Protein AF-0000000078800425 (afdb_homodimer)

InterPro domains:
  IPR008201 Ribonuclease HepT-like [PF01934] (14-118)
  IPR037038 tRNA nuclease HepT-like superfamily [G3DSA:1.20.120.580] (75-128)

Sequence (260 aa):
MYDTLIAFHILELIQESLEKIRIRFSGILCPDDFLLSESGMMKMDSICMKLTAIGESIKNLDKQTNKELLVQYPEIPWKHVMGIRDIIVHHYFDVDADEIYRICQEDLTQLLQVIKQMLDDLKRRKTNHTMYDTLIAFHILELIQESLEKIRIRFSGILCPDDFLLSESGMMKMDSICMKLTAIGESIKNLDKQTNKELLVQYPEIPWKHVMGIRDIIVHHYFDVDADEIYRICQEDLTQLLQVIKQMLDDLKRRKTNHT

Foldseek 3Di:
DFDLVVLLVLLVLLLVLLVVLLVLCPPVPALCQLVVDPSSVVSLVSNLVSLLSNLVSLVVSCVRVVNPQVVVPVVAPNVVSNCSNVCCVVPVVVDGSRVSNCCNVPVSVVVSVVSVVSNVVSVVVVVVVD/DFDLVVLLVLLVLLLVLLVVLLVLCPPVPALCQLVVDPSSVVSLVSNLVSLLSNLVSLVVSCVRVVNPQVVVPVVAPNVVSNCSNVCCVVPVVVDGSRVSNCCNVPVSVVVSVVSVVSNVVSVVVVVVVD

Nearest PDB structures (foldseek):
  6s18-assembly1_B  TM=4.757E-01  e=1.836E+00  Pseudomonas putida KT2440
  6jx6-assembly1_C  TM=4.099E-01  e=2.370E+00  Homo sapiens
  6s18-assembly1_B  TM=4.756E-01  e=1.836E+00  Pseudomonas putida KT2440
  6jx6-assembly1_C  TM=4.099E-01  e=2.370E+00  Homo sapiens

Solvent-accessible surface area (backbone atoms only — not comparable to full-atom values): 13942 Å² total; per-residue (Å²): 140,50,62,62,66,58,51,49,53,53,49,49,53,40,48,52,43,50,51,50,41,52,58,63,46,56,87,59,85,51,44,62,50,33,69,74,38,69,67,24,40,39,43,47,33,20,41,52,35,43,48,30,42,38,13,47,47,49,51,49,44,34,60,61,34,73,60,60,58,61,72,75,50,70,89,51,65,59,69,58,50,40,43,48,22,56,48,48,58,75,35,47,93,70,59,48,51,60,56,53,43,46,41,61,70,58,49,44,58,57,51,48,53,51,50,52,48,52,50,52,52,52,53,53,52,53,56,68,73,98,140,50,61,61,67,58,50,49,51,52,49,49,54,42,48,53,43,50,51,51,39,53,59,62,47,56,86,57,83,51,44,63,50,32,71,74,37,68,67,24,41,38,43,47,34,21,40,50,33,44,49,31,40,40,13,47,48,50,50,48,45,36,60,60,33,72,60,59,58,62,72,76,50,69,89,52,66,59,71,58,50,40,44,47,23,56,48,48,60,76,35,46,92,68,58,49,51,60,56,55,43,47,41,62,69,57,50,44,57,56,51,49,52,50,50,52,50,51,51,52,52,53,53,51,52,52,57,68,74,96

Secondary structure (DSSP, 8-state):
---HHHHHHHHHHHHHHHHHHHHHHTT--STHHHHSSHHHHHHHHHHHHHHHHHHHHHHHHHHHTTT-SGGG-TTS-HHHHHHHHHHHHHTGGG--HHHHHHIIIIIHHHHHHHHHHHHHHHHHHHHH--/---HHHHHHHHHHHHHHHHHHHHHHTT--STHHHHSSHHHHHHHHHHHHHHHHHHHHHHHHHHHTTT-SGGG-TTS-HHHHHHHHHHHHHTGGG--HHHHHHIIIIIHHHHHHHHHHHHHHHHHHHHH--

Organism: NCBI:txid997891

Radius of gyration: 20.24 Å; Cα contacts (8 Å, |Δi|>4): 257; chains: 2; bounding box: 38×77×42 Å

Structure (mmCIF, N/CA/C/O backbone):
data_AF-0000000078800425-model_v1
#
loop_
_entity.id
_entity.type
_entity.pdbx_description
1 polymer 'DUF86 domain-containing protein'
#
loop_
_atom_site.group_PDB
_atom_site.id
_atom_site.type_symbol
_atom_site.label_atom_id
_atom_site.label_alt_id
_atom_site.label_comp_id
_atom_site.label_asym_id
_atom_site.label_entity_id
_atom_site.label_seq_id
_atom_site.pdbx_PDB_ins_code
_atom_site.Cartn_x
_atom_site.Cartn_y
_atom_site.Cartn_z
_atom_site.occupancy
_atom_site.B_iso_or_equiv
_atom_site.auth_seq_id
_atom_site.auth_comp_id
_atom_site.auth_asym_id
_atom_site.auth_atom_id
_atom_site.pdbx_PDB_model_num
ATOM 1 N N . MET A 1 1 ? 19.938 -23.844 -10.625 1 77.25 1 MET A N 1
ATOM 2 C CA . MET A 1 1 ? 18.844 -24.531 -9.953 1 77.25 1 MET A CA 1
ATOM 3 C C . MET A 1 1 ? 18.328 -23.719 -8.766 1 77.25 1 MET A C 1
ATOM 5 O O . MET A 1 1 ? 19.125 -23.172 -8.008 1 77.25 1 MET A O 1
ATOM 9 N N . TYR A 1 2 ? 17.078 -23.297 -8.727 1 86.5 2 TYR A N 1
ATOM 10 C CA . TYR A 1 2 ? 16.562 -22.531 -7.602 1 86.5 2 TYR A CA 1
ATOM 11 C C . TYR A 1 2 ? 15.617 -23.359 -6.746 1 86.5 2 TYR A C 1
ATOM 13 O O . TYR A 1 2 ? 15.219 -24.453 -7.145 1 86.5 2 TYR A O 1
ATOM 21 N N . ASP A 1 3 ? 15.516 -22.969 -5.539 1 90.5 3 ASP A N 1
ATOM 22 C CA . ASP A 1 3 ? 14.648 -23.656 -4.594 1 90.5 3 ASP A CA 1
ATOM 23 C C . ASP A 1 3 ? 13.188 -23.578 -5.035 1 90.5 3 ASP A C 1
ATOM 25 O O . ASP A 1 3 ? 12.539 -22.531 -4.898 1 90.5 3 ASP A O 1
ATOM 29 N N . THR A 1 4 ? 12.68 -24.688 -5.531 1 91.94 4 THR A N 1
ATOM 30 C CA . THR A 1 4 ? 11.344 -24.75 -6.105 1 91.94 4 THR A CA 1
ATOM 31 C C . THR A 1 4 ? 10.281 -24.516 -5.031 1 91.94 4 THR A C 1
ATOM 33 O O . THR A 1 4 ? 9.219 -23.953 -5.312 1 91.94 4 THR A O 1
ATOM 36 N N . LEU A 1 5 ? 10.594 -24.906 -3.871 1 93.19 5 LEU A N 1
ATOM 37 C CA . LEU A 1 5 ? 9.641 -24.719 -2.781 1 93.19 5 LEU A CA 1
ATOM 38 C C . LEU A 1 5 ? 9.445 -23.25 -2.471 1 93.19 5 LEU A C 1
ATOM 40 O O . LEU A 1 5 ? 8.32 -22.797 -2.215 1 93.19 5 LEU A O 1
ATOM 44 N N . ILE A 1 6 ? 10.492 -22.547 -2.508 1 94.56 6 ILE A N 1
ATOM 45 C CA . ILE A 1 6 ? 10.43 -21.109 -2.248 1 94.56 6 ILE A CA 1
ATOM 46 C C . ILE A 1 6 ? 9.664 -20.406 -3.373 1 94.56 6 ILE A C 1
ATOM 48 O O . ILE A 1 6 ? 8.781 -19.594 -3.115 1 94.56 6 ILE A O 1
ATOM 52 N N . ALA A 1 7 ? 10.023 -20.766 -4.566 1 96.56 7 ALA A N 1
ATOM 53 C CA . ALA A 1 7 ? 9.32 -20.203 -5.719 1 96.56 7 ALA A CA 1
ATOM 54 C C . ALA A 1 7 ? 7.824 -20.516 -5.648 1 96.56 7 ALA A C 1
ATOM 56 O O . ALA A 1 7 ? 6.996 -19.641 -5.91 1 96.56 7 ALA A O 1
ATOM 57 N N . PHE A 1 8 ? 7.547 -21.688 -5.273 1 96.81 8 PHE A N 1
ATOM 58 C CA . PHE A 1 8 ? 6.156 -22.125 -5.164 1 96.81 8 PHE A CA 1
ATOM 59 C C . PHE A 1 8 ? 5.418 -21.281 -4.125 1 96.81 8 PHE A C 1
ATOM 61 O O . PHE A 1 8 ? 4.305 -20.812 -4.379 1 96.81 8 PHE A O 1
ATOM 68 N N . HIS A 1 9 ? 6.027 -21.047 -3.02 1 96.25 9 HIS A N 1
ATOM 69 C CA . HIS A 1 9 ? 5.414 -20.266 -1.947 1 96.25 9 HIS A CA 1
ATOM 70 C C . HIS A 1 9 ? 5.164 -18.828 -2.385 1 96.25 9 HIS A C 1
ATOM 72 O O . HIS A 1 9 ? 4.082 -18.281 -2.148 1 96.25 9 HIS A O 1
ATOM 78 N N . ILE A 1 10 ? 6.117 -18.25 -3.049 1 97.12 10 ILE A N 1
ATOM 79 C CA . ILE A 1 10 ? 5.977 -16.875 -3.518 1 97.12 10 ILE A CA 1
ATOM 80 C C . ILE A 1 10 ? 4.824 -16.781 -4.52 1 97.12 10 ILE A C 1
ATOM 82 O O . ILE A 1 10 ? 4.004 -15.867 -4.449 1 97.12 10 ILE A O 1
ATOM 86 N N . LEU A 1 11 ? 4.766 -17.734 -5.367 1 98.12 11 LEU A N 1
ATOM 87 C CA . LEU A 1 11 ? 3.717 -17.75 -6.379 1 98.12 11 LEU A CA 1
ATOM 88 C C . LEU A 1 11 ? 2.342 -17.906 -5.738 1 98.12 11 LEU A C 1
ATOM 90 O O . LEU A 1 11 ? 1.365 -17.312 -6.203 1 98.12 11 LEU A O 1
ATOM 94 N N . GLU A 1 12 ? 2.275 -18.672 -4.723 1 97.75 12 GLU A N 1
ATOM 95 C CA . GLU A 1 12 ? 1.012 -18.828 -4.008 1 97.75 12 GLU A CA 1
ATOM 96 C C . GLU A 1 12 ? 0.548 -17.516 -3.395 1 97.75 12 GLU A C 1
ATOM 98 O O . GLU A 1 12 ? -0.64 -17.188 -3.434 1 97.75 12 GLU A O 1
ATOM 103 N N . LEU A 1 13 ? 1.485 -16.828 -2.848 1 96.75 13 LEU A N 1
ATOM 104 C CA . LEU A 1 13 ? 1.165 -15.523 -2.273 1 96.75 13 LEU A CA 1
ATOM 105 C C . LEU A 1 13 ? 0.649 -14.57 -3.344 1 96.75 13 LEU A C 1
ATOM 107 O O . LEU A 1 13 ? -0.322 -13.844 -3.119 1 96.75 13 LEU A O 1
ATOM 111 N N . ILE A 1 14 ? 1.302 -14.602 -4.473 1 97.81 14 ILE A N 1
ATOM 112 C CA . ILE A 1 14 ? 0.905 -13.742 -5.59 1 97.81 14 ILE A CA 1
ATOM 113 C C . ILE A 1 14 ? -0.495 -14.133 -6.059 1 97.81 14 ILE A C 1
ATOM 115 O O . ILE A 1 14 ? -1.35 -13.266 -6.258 1 97.81 14 ILE A O 1
ATOM 119 N N . GLN A 1 15 ? -0.731 -15.422 -6.199 1 98.12 15 GLN A N 1
ATOM 120 C CA . GLN A 1 15 ? -2.039 -15.898 -6.648 1 98.12 15 GLN A CA 1
ATOM 121 C C . GLN A 1 15 ? -3.139 -15.461 -5.684 1 98.12 15 GLN A C 1
ATOM 123 O O . GLN A 1 15 ? -4.18 -14.961 -6.113 1 98.12 15 GLN A O 1
ATOM 128 N N . GLU A 1 16 ? -2.885 -15.688 -4.457 1 97.06 16 GLU A N 1
ATOM 129 C CA . GLU A 1 16 ? -3.865 -15.305 -3.443 1 97.06 16 GLU A CA 1
ATOM 130 C C . GLU A 1 16 ? -4.16 -13.812 -3.498 1 97.06 16 GLU A C 1
ATOM 132 O O . GLU A 1 16 ? -5.312 -13.398 -3.375 1 97.06 16 GLU A O 1
ATOM 137 N N . SER A 1 17 ? -3.137 -13.047 -3.646 1 97.31 17 SER A N 1
ATOM 138 C CA . SER A 1 17 ? -3.303 -11.602 -3.73 1 97.31 17 SER A CA 1
ATOM 139 C C . SER A 1 17 ? -4.117 -11.211 -4.961 1 97.31 17 SER A C 1
ATOM 141 O O . SER A 1 17 ? -4.988 -10.344 -4.883 1 97.31 17 SER A O 1
ATOM 143 N N . LEU A 1 18 ? -3.832 -11.828 -6.047 1 97.81 18 LEU A N 1
ATOM 144 C CA . LEU A 1 18 ? -4.574 -11.555 -7.27 1 97.81 18 LEU A CA 1
ATOM 145 C C . LEU A 1 18 ? -6.051 -11.906 -7.102 1 97.81 18 LEU A C 1
ATOM 147 O O . LEU A 1 18 ? -6.926 -11.172 -7.562 1 97.81 18 LEU A O 1
ATOM 151 N N . GLU A 1 19 ? -6.316 -12.969 -6.473 1 97 19 GLU A N 1
ATOM 152 C CA . GLU A 1 19 ? -7.695 -13.383 -6.242 1 97 19 GLU A CA 1
ATOM 153 C C . GLU A 1 19 ? -8.43 -12.391 -5.344 1 97 19 GLU A C 1
ATOM 155 O O . GLU A 1 19 ? -9.602 -12.086 -5.578 1 97 19 GLU A O 1
ATOM 160 N N . LYS A 1 20 ? -7.758 -11.945 -4.371 1 96.88 20 LYS A N 1
ATOM 161 C CA . LYS A 1 20 ? -8.352 -10.938 -3.494 1 96.88 20 LYS A CA 1
ATOM 162 C C . LYS A 1 20 ? -8.672 -9.656 -4.266 1 96.88 20 LYS A C 1
ATOM 164 O O . LYS A 1 20 ? -9.727 -9.055 -4.059 1 96.88 20 LYS A O 1
ATOM 169 N N . ILE A 1 21 ? -7.77 -9.25 -5.141 1 97.81 21 ILE A N 1
ATOM 170 C CA . ILE A 1 21 ? -8.016 -8.062 -5.953 1 97.81 21 ILE A CA 1
ATOM 171 C C . ILE A 1 21 ? -9.266 -8.273 -6.809 1 97.81 21 ILE A C 1
ATOM 173 O O . ILE A 1 21 ? -10.094 -7.375 -6.938 1 97.81 21 ILE A O 1
ATOM 177 N N . ARG A 1 22 ? -9.344 -9.438 -7.371 1 96.12 22 ARG A N 1
ATOM 178 C CA . ARG A 1 22 ? -10.508 -9.75 -8.195 1 96.12 22 ARG A CA 1
ATOM 179 C C . ARG A 1 22 ? -11.797 -9.602 -7.406 1 96.12 22 ARG A C 1
ATOM 181 O O . ARG A 1 22 ? -12.773 -9.023 -7.895 1 96.12 22 ARG A O 1
ATOM 188 N N . ILE A 1 23 ? -11.828 -10.07 -6.238 1 95.38 23 ILE A N 1
ATOM 189 C CA . ILE A 1 23 ? -13 -10.008 -5.375 1 95.38 23 ILE A CA 1
ATOM 190 C C . ILE A 1 23 ? -13.32 -8.547 -5.051 1 95.38 23 ILE A C 1
ATOM 192 O O . ILE A 1 23 ? -14.469 -8.117 -5.156 1 95.38 23 ILE A O 1
ATOM 196 N N . ARG A 1 24 ? -12.32 -7.82 -4.723 1 96.56 24 ARG A N 1
ATOM 197 C CA . ARG A 1 24 ? -12.508 -6.426 -4.324 1 96.56 24 ARG A CA 1
ATOM 198 C C . ARG A 1 24 ? -12.938 -5.57 -5.512 1 96.56 24 ARG A C 1
ATOM 200 O O . ARG A 1 24 ? -13.672 -4.594 -5.344 1 96.56 24 ARG A O 1
ATOM 207 N N . PHE A 1 25 ? -12.461 -5.988 -6.625 1 96.94 25 PHE A N 1
ATOM 208 C CA . PHE A 1 25 ? -12.781 -5.242 -7.836 1 96.94 25 PHE A CA 1
ATOM 209 C C . PHE A 1 25 ? -14.18 -5.594 -8.328 1 96.94 25 PHE A C 1
ATOM 211 O O . PHE A 1 25 ? -14.758 -4.875 -9.156 1 96.94 25 PHE A O 1
ATOM 218 N N . SER A 1 26 ? -14.641 -6.66 -7.691 1 93.31 26 SER A N 1
ATOM 219 C CA . SER A 1 26 ? -15.984 -7.07 -8.094 1 93.31 26 SER A CA 1
ATOM 220 C C . SER A 1 26 ? -17.016 -5.98 -7.793 1 93.31 26 SER A C 1
ATOM 222 O O . SER A 1 26 ? -17.016 -5.414 -6.699 1 93.31 26 SER A O 1
ATOM 224 N N . GLY A 1 27 ? -17.719 -5.438 -8.68 1 92 27 GLY A N 1
ATOM 225 C CA . GLY A 1 27 ? -18.75 -4.422 -8.516 1 92 27 GLY A CA 1
ATOM 226 C C . GLY A 1 27 ? -18.297 -3.045 -8.969 1 92 27 GLY A C 1
ATOM 227 O O . GLY A 1 27 ? -19.094 -2.096 -8.961 1 92 27 GLY A O 1
ATOM 228 N N . ILE A 1 28 ? -17.031 -2.988 -9.148 1 96.44 28 ILE A N 1
ATOM 229 C CA . ILE A 1 28 ? -16.531 -1.748 -9.734 1 96.44 28 ILE A CA 1
ATOM 230 C C . ILE A 1 28 ? -16.797 -1.756 -11.242 1 96.44 28 ILE A C 1
ATOM 232 O O . ILE A 1 28 ? -16.234 -2.566 -11.977 1 96.44 28 ILE A O 1
ATOM 236 N N . LEU A 1 29 ? -17.578 -0.888 -11.68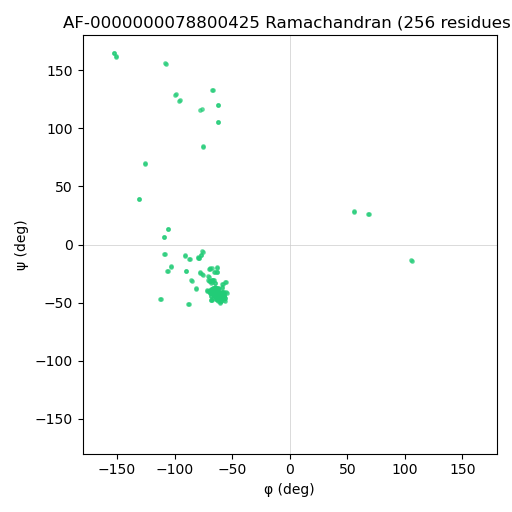8 1 95.81 29 LEU A N 1
ATOM 237 C CA . LEU A 1 29 ? -18.016 -0.92 -13.078 1 95.81 29 LEU A CA 1
ATOM 238 C C . LEU A 1 29 ? -17.312 0.172 -13.891 1 95.81 29 LEU A C 1
ATOM 240 O O . LEU A 1 29 ? -17.266 0.102 -15.117 1 95.81 29 LEU A O 1
ATOM 244 N N . CYS A 1 30 ? -16.859 1.167 -13.211 1 96.31 30 CYS A N 1
ATOM 245 C CA . CYS A 1 30 ? -16.109 2.26 -13.82 1 96.31 30 CYS A CA 1
ATOM 246 C C . CYS A 1 30 ? -15.164 2.904 -12.82 1 96.31 30 CYS A C 1
ATOM 248 O O . CYS A 1 30 ? -15.281 2.68 -11.609 1 96.31 30 CYS A O 1
ATOM 250 N N . PRO A 1 31 ? -14.195 3.697 -13.273 1 95.94 31 PRO A N 1
ATOM 251 C CA . PRO A 1 31 ? -13.195 4.305 -12.391 1 95.94 31 PRO A CA 1
ATOM 252 C C . PRO A 1 31 ? -13.828 5.172 -11.305 1 95.94 31 PRO A C 1
ATOM 254 O O . PRO A 1 31 ? -13.344 5.199 -10.172 1 95.94 31 PRO A O 1
ATOM 257 N N . ASP A 1 32 ? -14.883 5.805 -11.57 1 96.12 32 ASP A N 1
ATOM 258 C CA . ASP A 1 32 ? -15.516 6.727 -10.625 1 96.12 32 ASP A CA 1
ATOM 259 C C . ASP A 1 32 ? -16.031 5.98 -9.398 1 96.12 32 ASP A C 1
ATOM 261 O O . ASP A 1 32 ? -16.203 6.574 -8.328 1 96.12 32 ASP A O 1
ATOM 265 N N . ASP A 1 33 ? -16.281 4.711 -9.547 1 96.31 33 ASP A N 1
ATOM 266 C CA . ASP A 1 33 ? -16.781 3.912 -8.438 1 96.31 33 ASP A CA 1
ATOM 267 C C . ASP A 1 33 ? -15.773 3.85 -7.301 1 96.31 33 ASP A C 1
ATOM 269 O O . ASP A 1 33 ? -16.141 3.662 -6.141 1 96.31 33 ASP A O 1
ATOM 273 N N . PHE A 1 34 ? -14.508 4.059 -7.641 1 96.19 34 PHE A N 1
ATOM 274 C CA . PHE A 1 34 ? -13.469 4.082 -6.621 1 96.19 34 PHE A CA 1
ATOM 275 C C . PHE A 1 34 ? -13.578 5.34 -5.766 1 96.19 34 PHE A C 1
ATOM 277 O O . PHE A 1 34 ? -13.219 5.324 -4.586 1 96.19 34 PHE A O 1
ATOM 284 N N . LEU A 1 35 ? -14.109 6.336 -6.367 1 94.25 35 LEU A N 1
ATOM 285 C CA . LEU A 1 35 ? -13.922 7.656 -5.777 1 94.25 35 LEU A CA 1
ATOM 286 C C . LEU A 1 35 ? -15.219 8.172 -5.168 1 94.25 35 LEU A C 1
ATOM 288 O O . LEU A 1 35 ? -15.211 9.141 -4.402 1 94.25 35 LEU A O 1
ATOM 292 N N . LEU A 1 36 ? -16.25 7.508 -5.379 1 93.62 36 LEU A N 1
ATOM 293 C CA . LEU A 1 36 ? -17.562 8.047 -5.066 1 93.62 36 LEU A CA 1
ATOM 294 C C . LEU A 1 36 ? -17.953 7.758 -3.619 1 93.62 36 LEU A C 1
ATOM 296 O O . LEU A 1 36 ? -18.922 8.305 -3.107 1 93.62 36 LEU A O 1
ATOM 300 N N . SER A 1 37 ? -17.234 6.906 -2.961 1 93.88 37 SER A N 1
ATOM 301 C CA . SER A 1 37 ? -17.547 6.539 -1.585 1 93.88 37 SER A CA 1
ATOM 302 C C . SER A 1 37 ? -16.281 6.148 -0.816 1 93.88 37 SER A C 1
ATOM 304 O O . SER A 1 37 ? -15.258 5.84 -1.418 1 93.88 37 SER A O 1
ATOM 306 N N . GLU A 1 38 ? -16.438 6.18 0.409 1 93.75 38 GLU A N 1
ATOM 307 C CA . GLU A 1 38 ? -15.328 5.734 1.249 1 93.75 38 GLU A CA 1
ATOM 308 C C . GLU A 1 38 ? -15 4.262 1.002 1 93.75 38 GLU A C 1
ATOM 310 O O . GLU A 1 38 ? -13.836 3.873 0.99 1 93.75 38 GLU A O 1
ATOM 315 N N . SER A 1 39 ? -16.047 3.561 0.81 1 93.94 39 SER A N 1
ATOM 316 C CA . SER A 1 39 ? -15.844 2.146 0.508 1 93.94 39 SER A CA 1
ATOM 317 C C . SER A 1 39 ? -15.07 1.965 -0.794 1 93.94 39 SER A C 1
ATOM 319 O O . SER A 1 39 ? -14.188 1.109 -0.884 1 93.94 39 SER A O 1
ATOM 321 N N . GLY A 1 40 ? -15.438 2.773 -1.773 1 95.31 40 GLY A N 1
ATOM 322 C CA . GLY A 1 40 ? -14.711 2.725 -3.033 1 95.31 40 GLY A CA 1
ATOM 323 C C . GLY A 1 40 ? -13.258 3.123 -2.9 1 95.31 40 GLY A C 1
ATOM 324 O O . GLY A 1 40 ? -12.375 2.455 -3.438 1 95.31 40 GLY A O 1
ATOM 325 N N . MET A 1 41 ? -13.039 4.105 -2.121 1 95.31 41 MET A N 1
ATOM 326 C CA . MET A 1 41 ? -11.672 4.57 -1.898 1 95.31 41 MET A CA 1
ATOM 327 C C . MET A 1 41 ? -10.867 3.527 -1.133 1 95.31 41 MET A C 1
ATOM 329 O O . MET A 1 41 ? -9.688 3.305 -1.431 1 95.31 41 MET A O 1
ATOM 333 N N . MET A 1 42 ? -11.508 2.938 -0.244 1 96.25 42 MET A N 1
ATOM 334 C CA . MET A 1 42 ? -10.859 1.882 0.524 1 96.25 42 MET A CA 1
ATOM 335 C C . MET A 1 42 ? -10.492 0.702 -0.371 1 96.25 42 MET A C 1
ATOM 337 O O . MET A 1 42 ? -9.414 0.125 -0.24 1 96.25 42 MET A O 1
ATOM 341 N N . LYS A 1 43 ? -11.406 0.365 -1.245 1 96.81 43 LYS A N 1
ATOM 342 C CA . LYS A 1 43 ? -11.125 -0.692 -2.211 1 96.81 43 LYS A CA 1
ATOM 343 C C . LYS A 1 43 ? -9.898 -0.354 -3.051 1 96.81 43 LYS A C 1
ATOM 345 O O . LYS A 1 43 ? -9.008 -1.189 -3.225 1 96.81 43 LYS A O 1
ATOM 350 N N . MET A 1 44 ? -9.883 0.823 -3.459 1 97 44 MET A N 1
ATOM 351 C CA . MET A 1 44 ? -8.766 1.238 -4.305 1 97 44 MET A CA 1
ATOM 352 C C . MET A 1 44 ? -7.449 1.175 -3.533 1 97 44 MET A C 1
ATOM 354 O O . MET A 1 44 ? -6.457 0.641 -4.031 1 97 44 MET A O 1
ATOM 358 N N . ASP A 1 45 ? -7.453 1.699 -2.334 1 97.38 45 ASP A N 1
ATOM 359 C CA . ASP A 1 45 ? -6.258 1.653 -1.503 1 97.38 45 ASP A CA 1
ATOM 360 C C . ASP A 1 45 ? -5.793 0.215 -1.283 1 97.38 45 ASP A C 1
ATOM 362 O O . ASP A 1 45 ? -4.602 -0.081 -1.372 1 97.38 45 ASP A O 1
ATOM 366 N N . SER A 1 46 ? -6.707 -0.62 -1.008 1 97.81 46 SER A N 1
ATOM 367 C CA . SER A 1 46 ? -6.387 -2.02 -0.743 1 97.81 46 SER A CA 1
ATOM 368 C C . SER A 1 46 ? -5.82 -2.701 -1.983 1 97.81 46 SER A C 1
ATOM 370 O O . SER A 1 46 ? -4.883 -3.498 -1.887 1 97.81 46 SER A O 1
ATOM 372 N N . ILE A 1 47 ? -6.398 -2.395 -3.086 1 97.56 47 ILE A N 1
ATOM 373 C CA . ILE A 1 47 ? -5.922 -2.945 -4.348 1 97.56 47 ILE A CA 1
ATOM 374 C C . ILE A 1 47 ? -4.508 -2.443 -4.629 1 97.56 47 ILE A C 1
ATOM 376 O O . ILE A 1 47 ? -3.631 -3.221 -5.016 1 97.56 47 ILE A O 1
ATOM 380 N N . CYS A 1 48 ? -4.297 -1.202 -4.422 1 97.19 48 CYS A N 1
ATOM 381 C CA . CYS A 1 48 ? -2.969 -0.631 -4.617 1 97.19 48 CYS A CA 1
ATOM 382 C C . CYS A 1 48 ? -1.941 -1.327 -3.732 1 97.19 48 CYS A C 1
ATOM 384 O O . CYS A 1 48 ? -0.829 -1.618 -4.18 1 97.19 48 CYS A O 1
ATOM 386 N N . MET A 1 49 ? -2.268 -1.618 -2.545 1 96.81 49 MET A N 1
ATOM 387 C CA . MET A 1 49 ? -1.363 -2.311 -1.633 1 96.81 49 MET A CA 1
ATOM 388 C C . MET A 1 49 ? -1.035 -3.709 -2.148 1 96.81 49 MET A C 1
ATOM 390 O O . MET A 1 49 ? 0.128 -4.117 -2.152 1 96.81 49 MET A O 1
ATOM 394 N N . LYS A 1 50 ? -2.066 -4.371 -2.602 1 96.94 50 LYS A N 1
ATOM 395 C CA . LYS A 1 50 ? -1.862 -5.719 -3.125 1 96.94 50 LYS A CA 1
ATOM 396 C C . LYS A 1 50 ? -0.998 -5.695 -4.383 1 96.94 50 LYS A C 1
ATOM 398 O O . LYS A 1 50 ? -0.122 -6.547 -4.559 1 96.94 50 LYS A O 1
ATOM 403 N N . LEU A 1 51 ? -1.262 -4.715 -5.234 1 96.44 51 LEU A N 1
ATOM 404 C CA . LEU A 1 51 ? -0.454 -4.574 -6.441 1 96.44 51 LEU A CA 1
ATOM 405 C C . LEU A 1 51 ? 1.007 -4.312 -6.09 1 96.44 51 LEU A C 1
ATOM 407 O O . LEU A 1 51 ? 1.909 -4.891 -6.703 1 96.44 51 LEU A O 1
ATOM 411 N N . THR A 1 52 ? 1.216 -3.465 -5.15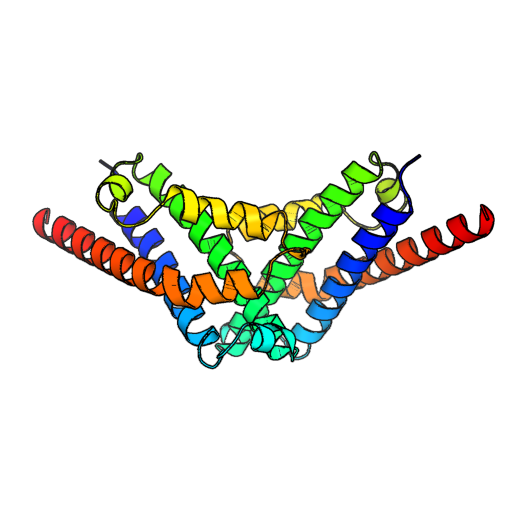2 1 96.12 52 THR A N 1
ATOM 412 C CA . THR A 1 52 ? 2.566 -3.178 -4.68 1 96.12 52 THR A CA 1
ATOM 413 C C . THR A 1 52 ? 3.242 -4.445 -4.168 1 96.12 52 THR A C 1
ATOM 415 O O . THR A 1 52 ? 4.379 -4.746 -4.543 1 96.12 52 THR A O 1
ATOM 418 N N . ALA A 1 53 ? 2.539 -5.203 -3.393 1 95.69 53 ALA A N 1
ATOM 419 C CA . ALA A 1 53 ? 3.074 -6.441 -2.832 1 95.69 53 ALA A CA 1
ATOM 420 C C . ALA A 1 53 ? 3.395 -7.449 -3.932 1 95.69 53 ALA A C 1
ATOM 422 O O . ALA A 1 53 ? 4.414 -8.141 -3.871 1 95.69 53 ALA A O 1
ATOM 423 N N . ILE A 1 54 ? 2.5 -7.527 -4.855 1 96.94 54 ILE A N 1
ATOM 424 C CA . ILE A 1 54 ? 2.691 -8.43 -5.98 1 96.94 54 ILE A CA 1
ATOM 425 C C . ILE A 1 54 ? 3.953 -8.039 -6.75 1 96.94 54 ILE A C 1
ATOM 427 O O . ILE A 1 54 ? 4.793 -8.891 -7.055 1 96.94 54 ILE A O 1
ATOM 431 N N . GLY A 1 55 ? 4.105 -6.766 -7.109 1 96.06 55 GLY A N 1
ATOM 432 C CA . GLY A 1 55 ? 5.305 -6.309 -7.793 1 96.06 55 GLY A CA 1
ATOM 433 C C . GLY A 1 55 ? 6.582 -6.641 -7.047 1 96.06 55 GLY A C 1
ATOM 434 O O . GLY A 1 55 ? 7.555 -7.105 -7.645 1 96.06 55 GLY A O 1
ATOM 435 N N . GLU A 1 56 ? 6.574 -6.48 -5.773 1 95.12 56 GLU A N 1
ATOM 436 C CA . GLU A 1 56 ? 7.727 -6.805 -4.938 1 95.12 56 GLU A CA 1
ATOM 437 C C . GLU A 1 56 ? 7.996 -8.305 -4.926 1 95.12 56 GLU A C 1
ATOM 439 O O . GLU A 1 56 ? 9.148 -8.742 -4.98 1 95.12 56 GLU A O 1
ATOM 444 N N . SER A 1 57 ? 6.965 -9.047 -4.816 1 96.25 57 SER A N 1
ATOM 445 C CA . SER A 1 57 ? 7.094 -10.5 -4.773 1 96.25 57 SER A CA 1
ATOM 446 C C . SER A 1 57 ? 7.66 -11.047 -6.078 1 96.25 57 SER A C 1
ATOM 448 O O . SER A 1 57 ? 8.445 -11.992 -6.074 1 96.25 57 SER A O 1
ATOM 450 N N . ILE A 1 58 ? 7.203 -10.445 -7.133 1 96.88 58 ILE A N 1
ATOM 451 C CA . ILE A 1 58 ? 7.719 -10.867 -8.43 1 96.88 58 ILE A CA 1
ATOM 452 C C . ILE A 1 58 ? 9.211 -10.555 -8.523 1 96.88 58 ILE A C 1
ATOM 454 O O . ILE A 1 58 ? 9.992 -11.367 -9.016 1 96.88 58 ILE A O 1
ATOM 458 N N . LYS A 1 59 ? 9.578 -9.398 -8.086 1 95.75 59 LYS A N 1
ATOM 459 C CA . LYS A 1 59 ? 11 -9.055 -8.039 1 95.75 59 LYS A CA 1
ATOM 460 C C . LYS A 1 59 ? 11.781 -10.062 -7.203 1 95.75 59 LYS A C 1
ATOM 462 O O . LYS A 1 59 ? 12.844 -10.531 -7.625 1 95.75 59 LYS A O 1
ATOM 467 N N . ASN A 1 60 ? 11.297 -10.344 -6.082 1 95.5 60 ASN A N 1
ATOM 468 C CA . ASN A 1 60 ? 11.914 -11.328 -5.203 1 95.5 60 ASN A CA 1
ATOM 469 C C . ASN A 1 60 ? 11.977 -12.703 -5.859 1 95.5 60 ASN A C 1
ATOM 471 O O . ASN A 1 60 ? 12.992 -13.391 -5.762 1 95.5 60 ASN A O 1
ATOM 475 N N . LEU A 1 61 ? 10.898 -13.086 -6.457 1 97.38 61 LEU A N 1
ATOM 476 C CA . LEU A 1 61 ? 10.836 -14.359 -7.168 1 97.38 61 LEU A CA 1
ATOM 477 C C . LEU A 1 61 ? 11.93 -14.445 -8.227 1 97.38 61 LEU A C 1
ATOM 479 O O . LEU A 1 61 ? 12.609 -15.469 -8.336 1 97.38 61 LEU A O 1
ATOM 483 N N . ASP A 1 62 ? 12.062 -13.398 -8.969 1 97.31 62 ASP A N 1
ATOM 484 C CA . ASP A 1 62 ? 13.078 -13.359 -10.016 1 97.31 62 ASP A CA 1
ATOM 485 C C . ASP A 1 62 ? 14.477 -13.562 -9.422 1 97.31 62 ASP A C 1
ATOM 487 O O . ASP A 1 62 ? 15.273 -14.336 -9.961 1 97.31 62 ASP A O 1
ATOM 491 N N . LYS A 1 63 ? 14.688 -12.859 -8.352 1 96.62 63 LYS A N 1
ATOM 492 C CA . LYS A 1 63 ? 15.977 -12.977 -7.672 1 96.62 63 LYS A CA 1
ATOM 493 C C . LYS A 1 63 ? 16.188 -14.391 -7.141 1 96.62 63 LYS A C 1
ATOM 495 O O . LYS A 1 63 ? 17.234 -14.992 -7.352 1 96.62 63 LYS A O 1
ATOM 500 N N . GLN A 1 64 ? 15.164 -14.914 -6.547 1 96.25 64 GLN A N 1
ATOM 501 C CA . GLN A 1 64 ? 15.258 -16.219 -5.906 1 96.25 64 GLN A CA 1
ATOM 502 C C . GLN A 1 64 ? 15.406 -17.328 -6.941 1 96.25 64 GLN A C 1
ATOM 504 O O . GLN A 1 64 ? 15.875 -18.422 -6.621 1 96.25 64 GLN A O 1
ATOM 509 N N . THR A 1 65 ? 15.023 -17.094 -8.133 1 97.25 65 THR A N 1
ATOM 510 C CA . THR A 1 65 ? 15.078 -18.109 -9.172 1 97.25 65 THR A CA 1
ATOM 511 C C . THR A 1 65 ? 16.219 -17.844 -10.141 1 97.25 65 THR A C 1
ATOM 513 O O . THR A 1 65 ? 16.219 -18.344 -11.266 1 97.25 65 THR A O 1
ATOM 516 N N . ASN A 1 66 ? 17.109 -16.938 -9.734 1 96.81 66 ASN A N 1
ATOM 517 C CA . ASN A 1 66 ? 18.297 -16.594 -10.516 1 96.81 66 ASN A CA 1
ATOM 518 C C . ASN A 1 66 ? 17.922 -16.141 -11.922 1 96.81 66 ASN A C 1
ATOM 520 O O . ASN A 1 66 ? 18.641 -16.438 -12.883 1 96.81 66 ASN A O 1
ATOM 524 N N . LYS A 1 67 ? 16.734 -15.578 -12.047 1 96.38 67 LYS A N 1
ATOM 525 C CA . LYS A 1 67 ? 16.234 -15 -13.297 1 96.38 67 LYS A CA 1
ATOM 526 C C . LYS A 1 67 ? 15.984 -16.078 -14.344 1 96.38 67 LYS A C 1
ATOM 528 O O . LYS A 1 67 ? 16 -15.805 -15.547 1 96.38 67 LYS A O 1
ATOM 533 N N . GLU A 1 68 ? 15.719 -17.266 -13.938 1 96.44 68 GLU A N 1
ATOM 534 C CA . GLU A 1 68 ? 15.555 -18.375 -14.867 1 96.44 68 GLU A CA 1
ATOM 535 C C . GLU A 1 68 ? 14.086 -18.734 -15.055 1 96.44 68 GLU A C 1
ATOM 537 O O . GLU A 1 68 ? 13.719 -19.375 -16.031 1 96.44 68 GLU A O 1
ATOM 542 N N . LEU A 1 69 ? 13.25 -18.328 -14.156 1 97.19 69 LEU A N 1
ATOM 543 C CA . LEU A 1 69 ? 11.859 -18.781 -14.156 1 97.19 69 LEU A CA 1
ATOM 544 C C . LEU A 1 69 ? 11 -17.859 -15.031 1 97.19 69 LEU A C 1
ATOM 546 O O . LEU A 1 69 ? 10.32 -18.328 -15.945 1 97.19 69 LEU A O 1
ATOM 550 N N . LEU A 1 70 ? 11.078 -16.578 -14.812 1 97.5 70 LEU A N 1
ATOM 551 C CA . LEU A 1 70 ? 10.172 -15.641 -15.461 1 97.5 70 LEU A CA 1
ATOM 552 C C . LEU A 1 70 ? 10.383 -15.633 -16.969 1 97.5 70 LEU A C 1
ATOM 554 O O . LEU A 1 70 ? 9.438 -15.422 -17.734 1 97.5 70 LEU A O 1
ATOM 558 N N . VAL A 1 71 ? 11.578 -15.844 -17.375 1 97 71 VAL A N 1
ATOM 559 C CA . VAL A 1 71 ? 11.922 -15.805 -18.781 1 97 71 VAL A CA 1
ATOM 560 C C . VAL A 1 71 ? 11.164 -16.906 -19.531 1 97 71 VAL A C 1
ATOM 562 O O . VAL A 1 71 ? 11.008 -16.828 -20.75 1 97 71 VAL A O 1
ATOM 565 N N . GLN A 1 72 ? 10.703 -17.875 -18.844 1 97 72 GLN A N 1
ATOM 566 C CA . GLN A 1 72 ? 9.961 -18.984 -19.453 1 97 72 GLN A CA 1
ATOM 567 C C . GLN A 1 72 ? 8.508 -18.594 -19.719 1 97 72 GLN A C 1
ATOM 569 O O . GLN A 1 72 ? 7.785 -19.297 -20.422 1 97 72 GLN A O 1
ATOM 574 N N . TYR A 1 73 ? 8.047 -17.516 -19.234 1 98 73 TYR A N 1
ATOM 575 C CA . TYR A 1 73 ? 6.684 -17.016 -19.406 1 98 73 TYR A CA 1
ATOM 576 C C . TYR A 1 73 ? 6.688 -15.594 -19.969 1 98 73 TYR A C 1
ATOM 578 O O . TYR A 1 73 ? 6.246 -14.656 -19.297 1 98 73 TYR A O 1
ATOM 586 N N . PRO A 1 74 ? 7.074 -15.445 -21.203 1 96.69 74 PRO A N 1
ATOM 587 C CA . PRO A 1 74 ? 7.32 -14.133 -21.797 1 96.69 74 PRO A CA 1
ATOM 588 C C . PRO A 1 74 ? 6.035 -13.383 -22.141 1 96.69 74 PRO A C 1
ATOM 590 O O . PRO A 1 74 ? 6.078 -12.219 -22.516 1 96.69 74 PRO A O 1
ATOM 593 N N . GLU A 1 75 ? 4.898 -13.992 -21.984 1 95.38 75 GLU A N 1
ATOM 594 C CA . GLU A 1 75 ? 3.627 -13.352 -22.312 1 95.38 75 GLU A CA 1
ATOM 595 C C . GLU A 1 75 ? 3.322 -12.219 -21.328 1 95.38 75 GLU A C 1
ATOM 597 O O . GLU A 1 75 ? 2.469 -11.375 -21.594 1 95.38 75 GLU A O 1
ATOM 602 N N . ILE A 1 76 ? 3.965 -12.273 -20.203 1 96.88 76 ILE A N 1
ATOM 603 C CA . ILE A 1 76 ? 3.795 -11.211 -19.219 1 96.88 76 ILE A CA 1
ATOM 604 C C . ILE A 1 76 ? 4.961 -10.227 -19.312 1 96.88 76 ILE A C 1
ATOM 606 O O . ILE A 1 76 ? 6.125 -10.641 -19.328 1 96.88 76 ILE A O 1
ATOM 610 N N . PRO A 1 77 ? 4.621 -8.969 -19.406 1 95.81 77 PRO A N 1
ATOM 611 C CA . PRO A 1 77 ? 5.691 -7.977 -19.312 1 95.81 77 PRO A CA 1
ATOM 612 C C . PRO A 1 77 ? 6.176 -7.785 -17.875 1 95.81 77 PRO A C 1
ATOM 614 O O . PRO A 1 77 ? 5.828 -6.789 -17.234 1 95.81 77 PRO A O 1
ATOM 617 N N . TRP A 1 78 ? 7.066 -8.609 -17.422 1 96.94 78 TRP A N 1
ATOM 618 C CA . TRP A 1 78 ? 7.445 -8.727 -16.016 1 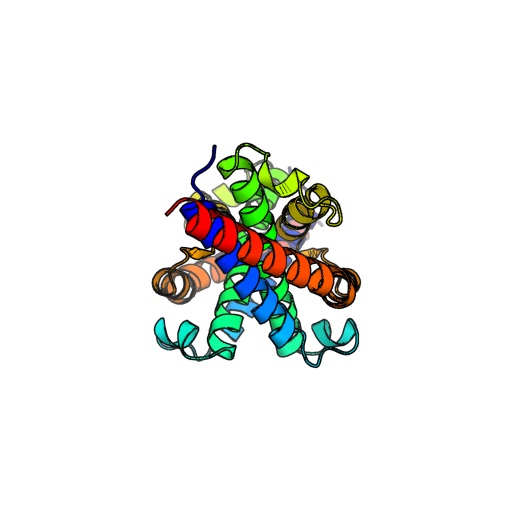96.94 78 TRP A CA 1
ATOM 619 C C . TRP A 1 78 ? 8.07 -7.43 -15.516 1 96.94 78 TRP A C 1
ATOM 621 O O . TRP A 1 78 ? 7.828 -7.016 -14.383 1 96.94 78 TRP A O 1
ATOM 631 N N . LYS A 1 79 ? 8.859 -6.777 -16.344 1 95 79 LYS A N 1
ATOM 632 C CA . LYS A 1 79 ? 9.5 -5.523 -15.938 1 95 79 LYS A CA 1
ATOM 633 C C . LYS A 1 79 ? 8.453 -4.453 -15.633 1 95 79 LYS A C 1
ATOM 635 O O . LYS A 1 79 ? 8.617 -3.672 -14.688 1 95 79 LYS A O 1
ATOM 640 N N . HIS A 1 80 ? 7.441 -4.449 -16.391 1 93.31 80 HIS A N 1
ATOM 641 C CA . HIS A 1 80 ? 6.359 -3.498 -16.172 1 93.31 80 HIS A CA 1
ATOM 642 C C . HIS A 1 80 ? 5.609 -3.809 -14.883 1 93.31 80 HIS A C 1
ATOM 644 O O . HIS A 1 80 ? 5.277 -2.896 -14.125 1 93.31 80 HIS A O 1
ATOM 650 N N . VAL A 1 81 ? 5.359 -5.074 -14.641 1 93.5 81 VAL A N 1
ATOM 651 C CA . VAL A 1 81 ? 4.652 -5.496 -13.438 1 93.5 81 VAL A CA 1
ATOM 652 C C . VAL A 1 81 ? 5.457 -5.105 -12.203 1 93.5 81 VAL A C 1
ATOM 654 O O . VAL A 1 81 ? 4.914 -4.539 -11.25 1 93.5 81 VAL A O 1
ATOM 657 N N . MET A 1 82 ? 6.758 -5.285 -12.258 1 92.94 82 MET A N 1
ATOM 658 C CA . MET A 1 82 ? 7.641 -4.91 -11.164 1 92.94 82 MET A CA 1
ATOM 659 C C . MET A 1 82 ? 7.691 -3.395 -11 1 92.94 82 MET A C 1
ATOM 661 O O . MET A 1 82 ? 7.809 -2.889 -9.883 1 92.94 82 MET A O 1
ATOM 665 N N . GLY A 1 83 ? 7.523 -2.725 -12.078 1 91.69 83 GLY A N 1
ATOM 666 C CA . GLY A 1 83 ? 7.602 -1.272 -12.086 1 91.69 83 GLY A CA 1
ATOM 667 C C . GLY A 1 83 ? 6.371 -0.606 -11.5 1 91.69 83 GLY A C 1
ATOM 668 O O . GLY A 1 83 ? 6.449 0.502 -10.969 1 91.69 83 GLY A O 1
ATOM 669 N N . ILE A 1 84 ? 5.254 -1.274 -11.562 1 88.44 84 ILE A N 1
ATOM 670 C CA . ILE A 1 84 ? 4 -0.726 -11.055 1 88.44 84 ILE A CA 1
ATOM 671 C C . ILE A 1 84 ? 4.141 -0.408 -9.57 1 88.44 84 ILE A C 1
ATOM 673 O O . ILE A 1 84 ? 3.619 0.602 -9.086 1 88.44 84 ILE A O 1
ATOM 677 N N . ARG A 1 85 ? 4.82 -1.181 -8.844 1 85.94 85 ARG A N 1
ATOM 678 C CA . ARG A 1 85 ? 5.059 -0.96 -7.422 1 85.94 85 ARG A CA 1
ATOM 679 C C . ARG A 1 85 ? 5.715 0.395 -7.18 1 85.94 85 ARG A C 1
ATOM 681 O O . ARG A 1 85 ? 5.305 1.139 -6.289 1 85.94 85 ARG A O 1
ATOM 688 N N . ASP A 1 86 ? 6.707 0.699 -8.008 1 87.56 86 ASP A N 1
ATOM 689 C CA . ASP A 1 86 ? 7.434 1.955 -7.852 1 87.56 86 ASP A CA 1
ATOM 690 C C . ASP A 1 86 ? 6.523 3.152 -8.102 1 87.56 86 ASP A C 1
ATOM 692 O O . ASP A 1 86 ? 6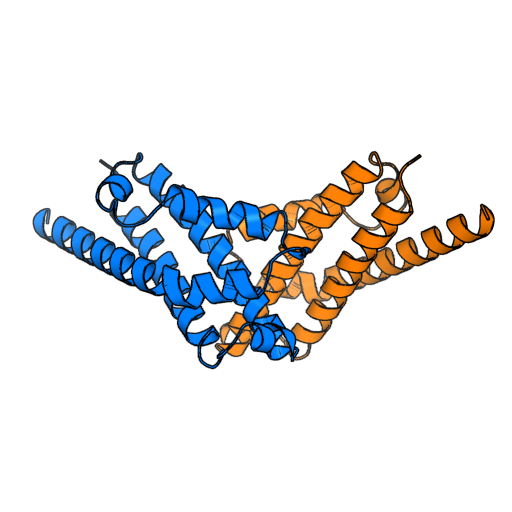.598 4.156 -7.391 1 87.56 86 ASP A O 1
ATOM 696 N N . ILE A 1 87 ? 5.711 2.938 -9 1 89.12 87 ILE A N 1
ATOM 697 C CA . ILE A 1 87 ? 4.781 4.008 -9.344 1 89.12 87 ILE A CA 1
ATOM 698 C C . ILE A 1 87 ? 3.793 4.223 -8.195 1 89.12 87 ILE A C 1
ATOM 700 O O . ILE A 1 87 ? 3.584 5.352 -7.754 1 89.12 87 ILE A O 1
ATOM 704 N N . ILE A 1 88 ? 3.223 3.158 -7.684 1 92.81 88 ILE A N 1
ATOM 705 C CA . ILE A 1 88 ? 2.211 3.25 -6.633 1 92.81 88 ILE A CA 1
ATOM 706 C C . ILE A 1 88 ? 2.84 3.807 -5.359 1 92.81 88 ILE A C 1
ATOM 708 O O . ILE A 1 88 ? 2.293 4.723 -4.738 1 92.81 88 ILE A O 1
ATOM 712 N N . VAL A 1 89 ? 3.982 3.34 -5.02 1 89.31 89 VAL A N 1
ATOM 713 C CA . VAL A 1 89 ? 4.609 3.701 -3.754 1 89.31 89 VAL A CA 1
ATOM 714 C C . VAL A 1 89 ? 5.078 5.156 -3.805 1 89.31 89 VAL A C 1
ATOM 716 O O . VAL A 1 89 ? 4.809 5.93 -2.885 1 89.31 89 VAL A O 1
ATOM 719 N N . HIS A 1 90 ? 5.629 5.613 -4.918 1 88.25 90 HIS A N 1
ATOM 720 C CA . HIS A 1 90 ? 6.227 6.941 -4.992 1 88.25 90 HIS A CA 1
ATOM 721 C C . HIS A 1 90 ? 5.203 7.988 -5.41 1 88.25 90 HIS A C 1
ATOM 723 O O . HIS A 1 90 ? 5.32 9.164 -5.047 1 88.25 90 HIS A O 1
ATOM 729 N N . HIS A 1 91 ? 4.176 7.555 -6.059 1 87.69 91 HIS A N 1
ATOM 730 C CA . HIS A 1 91 ? 3.223 8.508 -6.613 1 87.69 91 HIS A CA 1
ATOM 731 C C . HIS A 1 91 ? 1.792 8.133 -6.238 1 87.69 91 HIS A C 1
ATOM 733 O O . HIS A 1 91 ? 0.882 8.242 -7.066 1 87.69 91 HIS A O 1
ATOM 739 N N . TYR A 1 92 ? 1.701 7.719 -5.082 1 89.56 92 TYR A N 1
ATOM 740 C CA . TYR A 1 92 ? 0.398 7.238 -4.633 1 89.56 92 TYR A CA 1
ATOM 741 C C . TYR A 1 92 ? -0.662 8.328 -4.781 1 89.56 92 TYR A C 1
ATOM 743 O O . TYR A 1 92 ? -1.768 8.062 -5.258 1 89.56 92 TYR A O 1
ATOM 751 N N . PHE A 1 93 ? -0.329 9.492 -4.465 1 86.44 93 PHE A N 1
ATOM 752 C CA . PHE A 1 93 ? -1.319 10.562 -4.441 1 86.44 93 PHE A CA 1
ATOM 753 C C . PHE A 1 93 ? -1.644 11.039 -5.852 1 86.44 93 PHE A C 1
ATOM 755 O O . PHE A 1 93 ? -2.615 11.766 -6.062 1 86.44 93 PHE A O 1
ATOM 762 N N . ASP A 1 94 ? -0.85 10.523 -6.73 1 86.38 94 ASP A N 1
ATOM 763 C CA . ASP A 1 94 ? -1.103 10.852 -8.133 1 86.38 94 ASP A CA 1
ATOM 764 C C . ASP A 1 94 ? -1.641 9.633 -8.891 1 86.38 94 ASP A C 1
ATOM 766 O O . ASP A 1 94 ? -1.746 9.656 -10.117 1 86.38 94 ASP A O 1
ATOM 770 N N . VAL A 1 95 ? -1.878 8.625 -8.086 1 85.94 95 VAL A N 1
ATOM 771 C CA . VAL A 1 95 ? -2.373 7.414 -8.734 1 85.94 95 VAL A CA 1
ATOM 772 C C . VAL A 1 95 ? -3.77 7.664 -9.297 1 85.94 95 VAL A C 1
ATOM 774 O O . VAL A 1 95 ? -4.641 8.188 -8.609 1 85.94 95 VAL A O 1
ATOM 777 N N . ASP A 1 96 ? -3.975 7.277 -10.477 1 88.25 96 ASP A N 1
ATOM 778 C CA . ASP A 1 96 ? -5.184 7.52 -11.266 1 88.25 96 ASP A CA 1
ATOM 779 C C . ASP A 1 96 ? -6.137 6.328 -11.188 1 88.25 96 ASP A C 1
ATOM 781 O O . ASP A 1 96 ? -5.789 5.223 -11.602 1 88.25 96 ASP A O 1
ATOM 785 N N . ALA A 1 97 ? -7.301 6.594 -10.781 1 93.69 97 ALA A N 1
ATOM 786 C CA . ALA A 1 97 ? -8.336 5.566 -10.703 1 93.69 97 ALA A CA 1
ATOM 787 C C . ALA A 1 97 ? -8.531 4.883 -12.055 1 93.69 97 ALA A C 1
ATOM 789 O O . ALA A 1 97 ? -8.805 3.684 -12.117 1 93.69 97 ALA A O 1
ATOM 790 N N . ASP A 1 98 ? -8.312 5.676 -13.094 1 94.88 98 ASP A N 1
ATOM 791 C CA . ASP A 1 98 ? -8.43 5.113 -14.438 1 94.88 98 ASP A CA 1
ATOM 792 C C . ASP A 1 98 ? -7.379 4.035 -14.68 1 94.88 98 ASP A C 1
ATOM 794 O O . ASP A 1 98 ? -7.676 2.992 -15.258 1 94.88 98 ASP A O 1
ATOM 798 N N . GLU A 1 99 ? -6.246 4.332 -14.219 1 93 99 GLU A N 1
ATOM 799 C CA . GLU A 1 99 ? -5.145 3.393 -14.414 1 93 99 GLU A CA 1
ATOM 800 C C . GLU A 1 99 ? -5.352 2.121 -13.602 1 93 99 GLU A C 1
ATOM 802 O O . GLU A 1 99 ? -5.168 1.013 -14.109 1 93 99 GLU A O 1
ATOM 807 N N . ILE A 1 100 ? -5.762 2.273 -12.367 1 95.12 100 ILE A N 1
ATOM 808 C CA . ILE A 1 100 ? -5.984 1.118 -11.508 1 95.12 100 ILE A CA 1
ATOM 809 C C . ILE A 1 100 ? -7.125 0.271 -12.062 1 95.12 100 ILE A C 1
ATOM 811 O O . ILE A 1 100 ? -7.043 -0.959 -12.078 1 95.12 100 ILE A O 1
ATOM 815 N N . TYR A 1 101 ? -8.117 0.946 -12.562 1 96 101 TYR A N 1
ATOM 816 C CA . TYR A 1 101 ? -9.25 0.256 -13.18 1 96 101 TYR A CA 1
ATOM 817 C C . TYR A 1 101 ? -8.797 -0.565 -14.383 1 96 101 TYR A C 1
ATOM 819 O O . TYR A 1 101 ? -9.148 -1.742 -14.5 1 96 101 TYR A O 1
ATOM 827 N N . ARG A 1 102 ? -8.047 0.027 -15.164 1 94.06 102 ARG A N 1
ATOM 828 C CA . ARG A 1 102 ? -7.555 -0.645 -16.359 1 94.06 102 ARG A CA 1
ATOM 829 C C . ARG A 1 102 ? -6.699 -1.853 -16 1 94.06 102 ARG A C 1
ATOM 831 O O . ARG A 1 102 ? -6.855 -2.928 -16.578 1 94.06 102 ARG A O 1
ATOM 838 N N . ILE A 1 103 ? -5.824 -1.706 -15.055 1 94.38 103 ILE A N 1
ATOM 839 C CA . ILE A 1 103 ? -4.957 -2.791 -14.617 1 94.38 103 ILE A CA 1
ATOM 840 C C . ILE A 1 103 ? -5.805 -3.963 -14.125 1 94.38 103 ILE A C 1
ATOM 842 O O . ILE A 1 103 ? -5.562 -5.113 -14.5 1 94.38 103 ILE A O 1
ATOM 846 N N . CYS A 1 104 ? -6.801 -3.668 -13.328 1 95 104 CYS A N 1
ATOM 847 C CA . CYS A 1 104 ? -7.656 -4.695 -12.75 1 95 104 CYS A CA 1
ATOM 848 C C . CYS A 1 104 ? -8.5 -5.375 -13.828 1 95 104 CYS A C 1
ATOM 850 O O . CYS A 1 104 ? -8.758 -6.574 -13.75 1 95 104 CYS A O 1
ATOM 852 N N . GLN A 1 105 ? -8.852 -4.645 -14.812 1 91.19 105 GLN A N 1
ATOM 853 C CA . GLN A 1 105 ? -9.734 -5.152 -15.859 1 91.19 105 GLN A CA 1
ATOM 854 C C . GLN A 1 105 ? -8.961 -5.977 -16.875 1 91.19 105 GLN A C 1
ATOM 856 O O . GLN A 1 105 ? -9.445 -7.016 -17.344 1 91.19 105 GLN A O 1
ATOM 861 N N . GLU A 1 106 ? -7.805 -5.555 -17.172 1 89.69 106 GLU A N 1
ATOM 862 C CA . GLU A 1 106 ? -7.121 -6.125 -18.328 1 89.69 106 GLU A CA 1
ATOM 863 C C . GLU A 1 106 ? -5.91 -6.945 -17.906 1 89.69 106 GLU A C 1
ATOM 865 O O . GLU A 1 106 ? -5.719 -8.07 -18.391 1 89.69 106 GLU A O 1
ATOM 870 N N . ASP A 1 107 ? -5.141 -6.465 -17.094 1 92.06 107 ASP A N 1
ATOM 871 C CA . ASP A 1 107 ? -3.822 -7.023 -16.812 1 92.06 107 ASP A CA 1
ATOM 872 C C . ASP A 1 107 ? -3.902 -8.133 -15.766 1 92.06 107 ASP A C 1
ATOM 874 O O . ASP A 1 107 ? -3.182 -9.133 -15.852 1 92.06 107 ASP A O 1
ATOM 878 N N . LEU A 1 108 ? -4.805 -8.062 -14.898 1 94.69 108 LEU A N 1
ATOM 879 C CA . LEU A 1 108 ? -4.848 -8.977 -13.758 1 94.69 108 LEU A CA 1
ATOM 880 C C . LEU A 1 108 ? -5.258 -10.375 -14.188 1 94.69 108 LEU A C 1
ATOM 882 O O . LEU A 1 108 ? -4.742 -11.367 -13.672 1 94.69 108 LEU A O 1
ATOM 886 N N . THR A 1 109 ? -6.191 -10.461 -15.094 1 93.62 109 THR A N 1
ATOM 887 C CA . THR A 1 109 ? -6.688 -11.758 -15.539 1 93.62 109 THR A CA 1
ATOM 888 C C . THR A 1 109 ? -5.574 -12.562 -16.203 1 93.62 109 THR A C 1
ATOM 890 O O . THR A 1 109 ? -5.375 -13.734 -15.891 1 93.62 109 THR A O 1
ATOM 893 N N . GLN A 1 110 ? -4.902 -11.891 -17.062 1 95.62 110 GLN A N 1
ATOM 894 C CA . GLN A 1 110 ? -3.803 -12.562 -17.75 1 95.62 110 GLN A CA 1
ATOM 895 C C . GLN A 1 110 ? -2.717 -12.984 -16.75 1 95.62 110 GLN A C 1
ATOM 897 O O . GLN A 1 110 ? -2.193 -14.094 -16.844 1 95.62 110 GLN A O 1
ATOM 902 N N . LEU A 1 111 ? -2.369 -12.117 -15.883 1 97.25 111 LEU A N 1
ATOM 903 C CA . LEU A 1 111 ? -1.344 -12.43 -14.891 1 97.25 111 LEU A CA 1
ATOM 904 C C . LEU A 1 111 ? -1.764 -13.609 -14.023 1 97.25 111 LEU A C 1
ATOM 906 O O . LEU A 1 111 ? -0.959 -14.508 -13.758 1 97.25 111 LEU A O 1
ATOM 910 N N . LEU A 1 112 ? -3.02 -13.602 -13.633 1 97.38 112 LEU A N 1
ATOM 911 C CA . LEU A 1 112 ? -3.531 -14.688 -12.805 1 97.38 112 LEU A CA 1
ATOM 912 C C . LEU A 1 112 ? -3.428 -16.031 -13.531 1 97.38 112 LEU A C 1
ATOM 914 O O . LEU A 1 112 ? -3.006 -17.031 -12.945 1 97.38 112 LEU A O 1
ATOM 918 N N . GLN A 1 113 ? -3.789 -16.047 -14.75 1 97.06 113 GLN A N 1
ATOM 919 C CA . GLN A 1 113 ? -3.734 -17.281 -15.539 1 97.06 113 GLN A CA 1
ATOM 920 C C . GLN A 1 113 ? -2.303 -17.797 -15.656 1 97.06 113 GLN A C 1
ATOM 922 O O . GLN A 1 113 ? -2.059 -19 -15.516 1 97.06 113 GLN A O 1
ATOM 927 N N . VAL A 1 114 ? -1.405 -16.922 -15.875 1 98.06 114 VAL A N 1
ATOM 928 C CA . VAL A 1 114 ? -0.011 -17.312 -16.047 1 98.06 114 VAL A CA 1
ATOM 929 C C . VAL A 1 114 ? 0.552 -17.812 -14.711 1 98.06 114 VAL A C 1
ATOM 931 O O . VAL A 1 114 ? 1.296 -18.797 -14.672 1 98.06 114 VAL A O 1
ATOM 934 N N . ILE A 1 115 ? 0.21 -17.125 -13.633 1 98.31 115 ILE A N 1
ATOM 935 C CA . ILE A 1 115 ? 0.658 -17.547 -12.312 1 98.31 115 ILE A CA 1
ATOM 936 C C . ILE A 1 115 ? 0.154 -18.969 -12.023 1 98.31 115 ILE A C 1
ATOM 938 O O . ILE A 1 115 ? 0.9 -19.812 -11.523 1 98.31 115 ILE A O 1
ATOM 942 N N . LYS A 1 116 ? -1.08 -19.219 -12.359 1 97.88 116 LYS A N 1
ATOM 943 C CA . LYS A 1 116 ? -1.64 -20.562 -12.172 1 97.88 116 LYS A CA 1
ATOM 944 C C . LYS A 1 116 ? -0.885 -21.594 -13 1 97.88 116 LYS A C 1
ATOM 946 O O . LYS A 1 116 ? -0.601 -22.688 -12.523 1 97.88 116 LYS A O 1
ATOM 951 N N . GLN A 1 117 ? -0.619 -21.234 -14.18 1 97.94 117 GLN A N 1
ATOM 952 C CA . GLN A 1 117 ? 0.158 -22.125 -15.047 1 97.94 117 GLN A CA 1
ATOM 953 C C . GLN A 1 117 ? 1.533 -22.406 -14.453 1 97.94 117 GLN A C 1
ATOM 955 O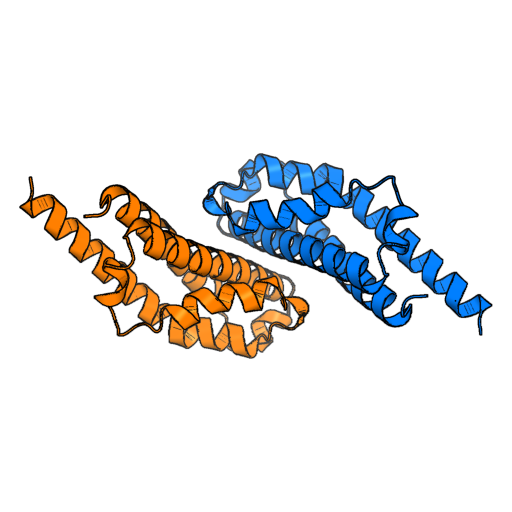 O . GLN A 1 117 ? 2.004 -23.547 -14.477 1 97.94 117 GLN A O 1
ATOM 960 N N . MET A 1 118 ? 2.191 -21.359 -13.938 1 97.81 118 MET A N 1
ATOM 961 C CA . MET A 1 118 ? 3.504 -21.516 -13.32 1 97.81 118 MET A CA 1
ATOM 962 C C . MET A 1 118 ? 3.438 -22.484 -12.141 1 97.81 118 MET A C 1
ATOM 964 O O . MET A 1 118 ? 4.312 -23.328 -11.992 1 97.81 118 MET A O 1
ATOM 968 N N . LEU A 1 119 ? 2.418 -22.312 -11.398 1 97.69 119 LEU A N 1
ATOM 969 C CA . LEU A 1 119 ? 2.242 -23.188 -10.242 1 97.69 119 LEU A CA 1
ATOM 970 C C . LEU A 1 119 ? 2.031 -24.625 -10.68 1 97.69 119 LEU A C 1
ATOM 972 O O . LEU A 1 119 ? 2.627 -25.547 -10.109 1 97.69 119 LEU A O 1
ATOM 976 N N . ASP A 1 120 ? 1.263 -24.828 -11.672 1 96.81 120 ASP A N 1
ATOM 977 C CA . ASP A 1 120 ? 1.014 -26.172 -12.203 1 96.81 120 ASP A CA 1
ATOM 978 C C . ASP A 1 120 ? 2.295 -26.797 -12.758 1 96.81 120 ASP A C 1
ATOM 980 O O . ASP A 1 120 ? 2.568 -27.969 -12.531 1 96.81 120 ASP A O 1
ATOM 984 N N . ASP A 1 121 ? 3.018 -26 -13.445 1 95.94 121 ASP A N 1
ATOM 985 C CA . ASP A 1 121 ? 4.266 -26.484 -14.031 1 95.94 121 ASP A CA 1
ATOM 986 C C . ASP A 1 121 ? 5.254 -26.906 -12.945 1 95.94 121 ASP A C 1
ATOM 988 O O . ASP A 1 121 ? 5.957 -27.906 -13.086 1 95.94 121 ASP A O 1
ATOM 992 N N . LEU A 1 122 ? 5.34 -26.109 -11.883 1 93.38 122 LEU A N 1
ATOM 993 C CA . LEU A 1 122 ? 6.262 -26.422 -10.789 1 93.38 122 LEU A CA 1
ATOM 994 C C . LEU A 1 122 ? 5.832 -27.688 -10.062 1 93.38 122 LEU A C 1
ATOM 996 O O . LEU A 1 122 ? 6.68 -28.469 -9.617 1 93.38 122 LEU A O 1
ATOM 1000 N N . LYS A 1 123 ? 4.562 -27.828 -9.938 1 91.12 123 LYS A N 1
ATOM 1001 C CA . LYS A 1 123 ? 4.043 -29.031 -9.297 1 91.12 123 LYS A CA 1
ATOM 1002 C C . LYS A 1 123 ? 4.375 -30.266 -10.117 1 91.12 123 LYS A C 1
ATOM 1004 O O . LYS A 1 123 ? 4.699 -31.312 -9.555 1 91.12 123 LYS A O 1
ATOM 1009 N N . ARG A 1 124 ? 4.34 -30.188 -11.352 1 87.81 124 ARG A N 1
ATOM 1010 C CA . ARG A 1 124 ? 4.668 -31.312 -12.242 1 87.81 124 ARG A CA 1
ATOM 1011 C C . ARG A 1 124 ? 6.156 -31.641 -12.172 1 87.81 124 ARG A C 1
ATOM 1013 O O . ARG A 1 124 ? 6.539 -32.812 -12.219 1 87.81 124 ARG A O 1
ATOM 1020 N N . ARG A 1 125 ? 7.027 -30.734 -12.086 1 80.81 125 ARG A N 1
ATOM 1021 C CA . ARG A 1 125 ? 8.461 -30.953 -11.969 1 80.81 125 ARG A CA 1
ATOM 1022 C C . ARG A 1 125 ? 8.805 -31.641 -10.656 1 80.81 125 ARG A C 1
ATOM 1024 O O . ARG A 1 125 ? 9.703 -32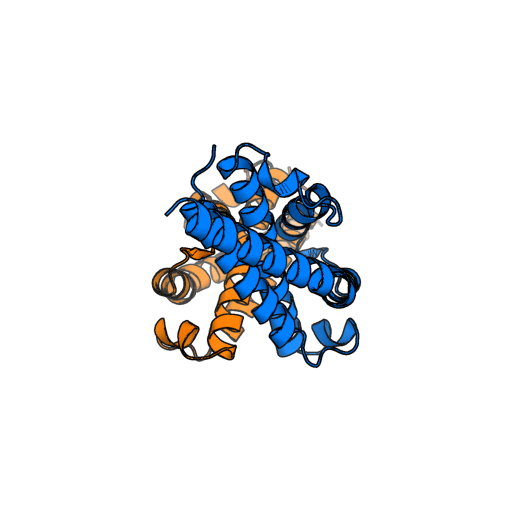.5 -10.609 1 80.81 125 ARG A O 1
ATOM 1031 N N . LYS A 1 126 ? 8.164 -31.234 -9.578 1 72.69 126 LYS A N 1
ATOM 1032 C CA . LYS A 1 126 ? 8.406 -31.859 -8.273 1 72.69 126 LYS A CA 1
ATOM 1033 C C . LYS A 1 126 ? 8.039 -33.344 -8.297 1 72.69 126 LYS A C 1
ATOM 1035 O O . LYS A 1 126 ? 8.758 -34.156 -7.723 1 72.69 126 LYS A O 1
ATOM 1040 N N . THR A 1 127 ? 6.949 -33.625 -8.953 1 72.75 127 THR A N 1
ATOM 1041 C CA . THR A 1 127 ? 6.496 -35 -9 1 72.75 127 THR A CA 1
ATOM 1042 C C . THR A 1 127 ? 7.426 -35.844 -9.867 1 72.75 127 THR A C 1
ATOM 1044 O O . THR A 1 127 ? 7.613 -37.031 -9.609 1 72.75 127 THR A O 1
ATOM 1047 N N . ASN A 1 128 ? 7.973 -35.219 -10.844 1 63.53 128 ASN A N 1
ATOM 1048 C CA . ASN A 1 128 ? 8.852 -36 -11.703 1 63.53 128 ASN A CA 1
ATOM 1049 C C . ASN A 1 128 ? 10.211 -36.219 -11.047 1 63.53 128 ASN A C 1
ATOM 1051 O O . ASN A 1 128 ? 10.93 -37.156 -11.406 1 63.53 128 ASN A O 1
ATOM 1055 N N . HIS A 1 129 ? 10.609 -35.406 -10.172 1 55.56 129 HIS A N 1
ATOM 1056 C CA . HIS A 1 129 ? 11.883 -35.656 -9.5 1 55.56 129 HIS A CA 1
ATOM 1057 C C . HIS A 1 129 ? 11.695 -36.469 -8.227 1 55.56 129 HIS A C 1
ATOM 1059 O O . HIS A 1 129 ? 12.656 -36.688 -7.484 1 55.56 129 HIS A O 1
ATOM 1065 N N . THR A 1 130 ? 10.539 -36.688 -7.754 1 48.75 130 THR A N 1
ATOM 1066 C CA . THR A 1 130 ? 10.391 -37.656 -6.68 1 48.75 130 THR A CA 1
ATOM 1067 C C . THR A 1 130 ? 10.086 -39.031 -7.246 1 48.75 130 THR A C 1
ATOM 1069 O O . THR A 1 130 ? 9.312 -39.188 -8.195 1 48.75 130 THR A O 1
ATOM 1072 N N . MET B 1 1 ? 15.742 28.219 3.375 1 77.12 1 MET B N 1
ATOM 1073 C CA . MET B 1 1 ? 14.336 28.562 3.189 1 77.12 1 MET B CA 1
ATOM 1074 C C . MET B 1 1 ? 13.664 27.594 2.223 1 77.12 1 MET B C 1
ATOM 1076 O O . MET B 1 1 ? 14.25 27.219 1.208 1 77.12 1 MET B O 1
ATOM 1080 N N . TYR B 1 2 ? 12.625 26.859 2.625 1 86.88 2 TYR B N 1
ATOM 1081 C CA . TYR B 1 2 ? 11.953 25.922 1.723 1 86.88 2 TYR B CA 1
ATOM 1082 C C . TYR B 1 2 ? 10.578 26.438 1.32 1 86.88 2 TYR B C 1
ATOM 1084 O O . TYR B 1 2 ? 10.086 27.422 1.891 1 86.88 2 TYR B O 1
ATOM 1092 N N . ASP B 1 3 ? 10.141 25.969 0.22 1 90.69 3 ASP B N 1
ATOM 1093 C CA . ASP B 1 3 ? 8.836 26.359 -0.302 1 90.69 3 ASP B CA 1
ATOM 1094 C C . ASP B 1 3 ? 7.711 25.938 0.646 1 90.69 3 ASP B C 1
ATOM 1096 O O . ASP B 1 3 ? 7.352 24.766 0.705 1 90.69 3 ASP B O 1
ATOM 1100 N N . THR B 1 4 ? 7.168 26.922 1.347 1 91.94 4 THR B N 1
ATOM 1101 C CA . THR B 1 4 ? 6.168 26.672 2.379 1 91.94 4 THR B CA 1
ATOM 1102 C C . THR B 1 4 ? 4.883 26.125 1.768 1 91.94 4 THR B C 1
ATOM 1104 O O . THR B 1 4 ? 4.172 25.328 2.398 1 91.94 4 THR B O 1
ATOM 1107 N N . LEU B 1 5 ? 4.633 26.516 0.593 1 93.19 5 LEU B N 1
ATOM 1108 C CA . LEU B 1 5 ? 3.424 26.047 -0.073 1 93.19 5 LEU B CA 1
ATOM 1109 C C . LEU B 1 5 ? 3.506 24.547 -0.359 1 93.19 5 LEU B C 1
ATOM 1111 O O . LEU B 1 5 ? 2.518 23.828 -0.202 1 93.19 5 LEU B O 1
ATOM 1115 N N . ILE B 1 6 ? 4.641 24.141 -0.75 1 94.62 6 ILE B N 1
ATOM 1116 C CA . ILE B 1 6 ? 4.848 22.719 -1.034 1 94.62 6 ILE B CA 1
ATOM 1117 C C . ILE B 1 6 ? 4.754 21.922 0.26 1 94.62 6 ILE B C 1
ATOM 1119 O O . ILE B 1 6 ? 4.082 20.875 0.309 1 94.62 6 ILE B O 1
ATOM 1123 N N . ALA B 1 7 ? 5.434 22.406 1.248 1 96.62 7 ALA B N 1
ATOM 1124 C CA . ALA B 1 7 ? 5.375 21.75 2.551 1 96.62 7 ALA B CA 1
ATOM 1125 C C . ALA B 1 7 ? 3.939 21.656 3.053 1 96.62 7 ALA B C 1
ATOM 1127 O O . ALA B 1 7 ? 3.518 20.609 3.559 1 96.62 7 ALA B O 1
ATOM 1128 N N . PHE B 1 8 ? 3.24 22.719 2.875 1 96.81 8 PHE B N 1
ATOM 1129 C CA . PHE B 1 8 ? 1.849 22.766 3.309 1 96.81 8 PHE B CA 1
ATOM 1130 C C . PHE B 1 8 ? 1.015 21.719 2.58 1 96.81 8 PHE B C 1
ATOM 1132 O O . PHE B 1 8 ? 0.233 21 3.201 1 96.81 8 PHE B O 1
ATOM 1139 N N . HIS B 1 9 ? 1.225 21.594 1.322 1 96.31 9 HIS B N 1
ATOM 1140 C CA . HIS B 1 9 ? 0.477 20.641 0.516 1 96.31 9 HIS B CA 1
ATOM 1141 C C . HIS B 1 9 ? 0.775 19.203 0.944 1 96.31 9 HIS B C 1
ATOM 1143 O O . HIS B 1 9 ? -0.141 18.391 1.102 1 96.31 9 HIS B O 1
ATOM 1149 N N . ILE B 1 10 ? 2.021 18.922 1.18 1 97.19 10 ILE B N 1
ATOM 1150 C CA . ILE B 1 10 ? 2.416 17.578 1.599 1 97.19 10 ILE B CA 1
ATOM 1151 C C . ILE B 1 10 ? 1.782 17.25 2.949 1 97.19 10 ILE B C 1
ATOM 1153 O O . ILE B 1 10 ? 1.25 16.156 3.145 1 97.19 10 ILE B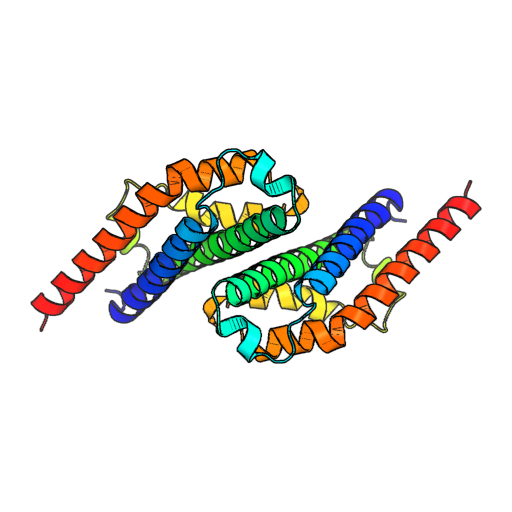 O 1
ATOM 1157 N N . LEU B 1 11 ? 1.798 18.188 3.803 1 98.12 11 LEU B N 1
ATOM 1158 C CA . LEU B 1 11 ? 1.236 18 5.133 1 98.12 11 LEU B CA 1
ATOM 1159 C C . LEU B 1 11 ? -0.271 17.766 5.059 1 98.12 11 LEU B C 1
ATOM 1161 O O . LEU B 1 11 ? -0.822 16.969 5.82 1 98.12 11 LEU B O 1
ATOM 1165 N N . GLU B 1 12 ? -0.907 18.438 4.172 1 97.75 12 GLU B N 1
ATOM 1166 C CA . GLU B 1 12 ? -2.342 18.234 3.994 1 97.75 12 GLU B CA 1
ATOM 1167 C C . GLU B 1 12 ? -2.654 16.828 3.527 1 97.75 12 GLU B C 1
ATOM 1169 O O . GLU B 1 12 ? -3.619 16.203 3.988 1 97.75 12 GLU B O 1
ATOM 1174 N N . LEU B 1 13 ? -1.839 16.359 2.643 1 96.75 13 LEU B N 1
ATOM 1175 C CA . LEU B 1 13 ? -2.01 15 2.166 1 96.75 13 LEU B CA 1
ATOM 1176 C C . LEU B 1 13 ? -1.833 14 3.305 1 96.75 13 LEU B C 1
ATOM 1178 O O . LEU B 1 13 ? -2.602 13.039 3.42 1 96.75 13 LEU B O 1
ATOM 1182 N N . ILE B 1 14 ? -0.844 14.242 4.109 1 97.81 14 ILE B N 1
ATOM 1183 C CA . ILE B 1 14 ? -0.568 13.375 5.246 1 97.81 14 ILE B CA 1
ATOM 1184 C C . ILE B 1 14 ? -1.739 13.414 6.223 1 97.81 14 ILE B C 1
ATOM 1186 O O . ILE B 1 14 ? -2.213 12.375 6.68 1 97.81 14 ILE B O 1
ATOM 1190 N N . GLN B 1 15 ? -2.223 14.617 6.504 1 98.12 15 GLN B N 1
ATOM 1191 C CA . GLN B 1 15 ? -3.342 14.766 7.426 1 98.12 15 GLN B CA 1
ATOM 1192 C C . GLN B 1 15 ? -4.574 14.016 6.926 1 98.12 15 GLN B C 1
ATOM 1194 O O . GLN B 1 15 ? -5.219 13.289 7.684 1 98.12 15 GLN B O 1
ATOM 1199 N N . GLU B 1 16 ? -4.863 14.242 5.707 1 97.06 16 GLU B N 1
ATOM 1200 C CA . GLU B 1 16 ? -6.02 13.578 5.117 1 97.06 16 GLU B CA 1
ATOM 1201 C C . GLU B 1 16 ? -5.883 12.062 5.199 1 97.06 16 GLU B C 1
ATOM 1203 O O . GLU B 1 16 ? -6.855 11.359 5.5 1 97.06 16 GLU B O 1
ATOM 1208 N N . SER B 1 17 ? -4.727 11.586 4.914 1 97.31 17 SER B N 1
ATOM 1209 C CA . SER B 1 17 ? -4.48 10.148 4.984 1 97.31 17 SER B CA 1
ATOM 1210 C C . SER B 1 17 ? -4.652 9.625 6.406 1 97.31 17 SER B C 1
ATOM 1212 O O . SER B 1 17 ? -5.242 8.562 6.617 1 97.31 17 SER B O 1
ATOM 1214 N N . LEU B 1 18 ? -4.145 10.352 7.336 1 97.81 18 LEU B N 1
ATOM 1215 C CA . LEU B 1 18 ? -4.281 9.953 8.734 1 97.81 18 LEU B CA 1
ATOM 1216 C C . LEU B 1 18 ? -5.75 9.922 9.141 1 97.81 18 LEU B C 1
ATOM 1218 O O . LEU B 1 18 ? -6.176 9.008 9.859 1 97.81 18 LEU B O 1
ATOM 1222 N N . GLU B 1 19 ? -6.492 10.852 8.719 1 97 19 GLU B N 1
ATOM 1223 C CA . GLU B 1 19 ? -7.918 10.898 9.039 1 97 19 GLU B CA 1
ATOM 1224 C C . GLU B 1 19 ? -8.656 9.711 8.43 1 97 19 GLU B C 1
ATOM 1226 O O . GLU B 1 19 ? -9.531 9.125 9.062 1 97 19 GLU B O 1
ATOM 1231 N N . LYS B 1 20 ? -8.297 9.391 7.258 1 96.88 20 LYS B N 1
ATOM 1232 C CA . LYS B 1 20 ? -8.898 8.219 6.617 1 96.88 20 LYS B CA 1
ATOM 1233 C C . LYS B 1 20 ? -8.586 6.945 7.391 1 96.88 20 LYS B C 1
ATOM 1235 O O . LYS B 1 20 ? -9.453 6.086 7.562 1 96.88 20 LYS B O 1
ATOM 1240 N N . ILE B 1 21 ? -7.344 6.816 7.836 1 97.81 21 ILE B N 1
ATOM 1241 C CA . ILE B 1 21 ? -6.969 5.648 8.625 1 97.81 21 ILE B CA 1
ATOM 1242 C C . ILE B 1 21 ? -7.816 5.586 9.891 1 97.81 21 ILE B C 1
ATOM 1244 O O . ILE B 1 21 ? -8.289 4.512 10.281 1 97.81 21 ILE B O 1
ATOM 1248 N N . ARG B 1 22 ? -7.965 6.719 10.508 1 96.12 22 ARG B N 1
ATOM 1249 C CA . ARG B 1 22 ? -8.773 6.77 11.727 1 96.12 22 ARG B CA 1
ATOM 1250 C C . ARG B 1 22 ? -10.188 6.266 11.461 1 96.12 22 ARG B C 1
ATOM 1252 O O . ARG B 1 22 ? -10.727 5.484 12.25 1 96.12 22 ARG B O 1
ATOM 1259 N N . ILE B 1 23 ? -10.766 6.664 10.414 1 95.38 23 ILE B N 1
ATOM 1260 C CA . ILE B 1 23 ? -12.125 6.262 10.055 1 95.38 23 ILE B CA 1
ATOM 1261 C C . ILE B 1 23 ? -12.164 4.754 9.797 1 95.38 23 ILE B C 1
ATOM 1263 O O . ILE B 1 23 ? -13.039 4.055 10.305 1 95.38 23 ILE B O 1
ATOM 1267 N N . ARG B 1 24 ? -11.219 4.277 9.086 1 96.56 24 ARG B N 1
ATOM 1268 C CA . ARG B 1 24 ? -11.188 2.865 8.711 1 96.56 24 ARG B CA 1
ATOM 1269 C C . ARG B 1 24 ? -10.914 1.988 9.93 1 96.56 24 ARG B C 1
ATOM 1271 O O . ARG B 1 24 ? -11.383 0.85 10 1 96.56 24 ARG B O 1
ATOM 1278 N N . PHE B 1 25 ? -10.164 2.57 10.805 1 96.94 25 PHE B N 1
ATOM 1279 C CA . PHE B 1 25 ? -9.812 1.829 12.008 1 96.94 25 PHE B CA 1
ATOM 1280 C C . PHE B 1 25 ? -10.969 1.844 13.008 1 96.94 25 PHE B C 1
ATOM 1282 O O . PHE B 1 25 ? -10.992 1.049 13.945 1 96.94 25 PHE B O 1
ATOM 1289 N N . SER B 1 26 ? -11.891 2.727 12.625 1 93.31 26 SER B N 1
ATOM 1290 C CA . SER B 1 26 ? -13.047 2.809 13.523 1 93.31 26 SER B CA 1
ATOM 1291 C C . SER B 1 26 ? -13.797 1.481 13.578 1 93.31 26 SER B C 1
ATOM 1293 O O . SER B 1 26 ? -14.07 0.873 12.539 1 93.31 26 SER B O 1
ATOM 1295 N N . GLY B 1 27 ? -13.961 0.824 14.648 1 92 27 GLY B N 1
ATOM 1296 C CA . GLY B 1 27 ? -14.688 -0.424 14.836 1 92 27 GLY B CA 1
ATOM 1297 C C . GLY B 1 27 ? -13.773 -1.62 15.031 1 92 27 GLY B C 1
ATOM 1298 O O . GLY B 1 27 ? -14.242 -2.734 15.266 1 92 27 GLY B O 1
ATOM 1299 N N . ILE B 1 28 ? -12.562 -1.346 14.695 1 96.44 28 ILE B N 1
ATOM 1300 C CA . ILE B 1 28 ? -11.586 -2.391 15 1 96.44 28 ILE B CA 1
ATOM 1301 C C . ILE B 1 28 ? -11.266 -2.375 16.5 1 96.44 28 ILE B C 1
ATOM 1303 O O . ILE B 1 28 ? -10.695 -1.41 17 1 96.44 28 ILE B O 1
ATOM 1307 N N . LEU B 1 29 ? -11.57 -3.393 17.156 1 95.75 29 LEU B N 1
ATOM 1308 C CA . LEU B 1 29 ? -11.445 -3.402 18.609 1 95.75 29 LEU B CA 1
ATOM 1309 C C . LEU B 1 29 ? -10.25 -4.242 19.047 1 95.75 29 LEU B C 1
ATOM 1311 O O . LEU B 1 29 ? -9.766 -4.102 20.172 1 95.75 29 LEU B O 1
ATOM 1315 N N . CYS B 1 30 ? -9.852 -5.125 18.203 1 96.31 30 CYS B N 1
ATOM 1316 C CA . CYS B 1 30 ? -8.688 -5.961 18.438 1 96.31 30 CYS B CA 1
ATOM 1317 C C . CYS B 1 30 ? -8.047 -6.391 17.125 1 96.31 30 CYS B C 1
ATOM 1319 O O . CYS B 1 30 ? -8.664 -6.262 16.062 1 96.31 30 CYS B O 1
ATOM 1321 N N . PRO B 1 31 ? -6.809 -6.898 17.141 1 95.88 31 PRO B N 1
ATOM 1322 C CA . PRO B 1 31 ? -6.098 -7.277 15.914 1 95.88 31 PRO B CA 1
ATOM 1323 C C . PRO B 1 31 ? -6.844 -8.328 15.102 1 95.88 31 PRO B C 1
ATOM 1325 O O . PRO B 1 31 ? -6.816 -8.289 13.867 1 95.88 31 PRO B O 1
ATOM 1328 N N . ASP B 1 32 ? -7.516 -9.188 15.711 1 96.12 32 ASP B N 1
ATOM 1329 C CA . ASP B 1 32 ? -8.195 -10.281 15.023 1 96.12 32 ASP B CA 1
ATOM 1330 C C . ASP B 1 32 ? -9.305 -9.758 14.117 1 96.12 32 ASP B C 1
ATOM 1332 O O . ASP B 1 32 ? -9.703 -10.422 13.156 1 96.12 32 ASP B O 1
ATOM 1336 N N . ASP B 1 33 ? -9.797 -8.594 14.414 1 96.31 33 ASP B N 1
ATOM 1337 C CA . ASP B 1 33 ? -10.859 -8.008 13.609 1 96.31 33 ASP B CA 1
ATOM 1338 C C . ASP B 1 33 ? -10.391 -7.746 12.18 1 96.31 33 ASP B C 1
ATOM 1340 O O . ASP B 1 33 ? -11.203 -7.719 11.25 1 96.31 33 ASP B O 1
ATOM 1344 N N . PHE B 1 34 ? -9.086 -7.609 12.016 1 96.12 34 PHE B N 1
ATOM 1345 C CA . PHE B 1 34 ? -8.523 -7.422 10.688 1 96.12 34 PHE B CA 1
ATOM 1346 C C . PHE B 1 34 ? -8.625 -8.703 9.867 1 96.12 34 PHE B C 1
ATOM 1348 O O . PHE B 1 34 ? -8.75 -8.664 8.641 1 96.12 34 PHE B O 1
ATOM 1355 N N . LEU B 1 35 ? -8.633 -9.773 10.562 1 94.25 35 LEU B N 1
ATOM 1356 C CA . LEU B 1 35 ? -8.344 -11.031 9.883 1 94.25 35 LEU B CA 1
ATOM 1357 C C . LEU B 1 35 ? -9.602 -11.891 9.773 1 94.25 35 LEU B C 1
ATOM 1359 O O . LEU B 1 35 ? -9.633 -12.859 9.016 1 94.25 35 LEU B O 1
ATOM 1363 N N . LEU B 1 36 ? -10.609 -11.492 10.398 1 93.62 36 LEU B N 1
ATOM 1364 C CA . LEU B 1 36 ? -11.766 -12.359 10.578 1 93.62 36 LEU B CA 1
ATOM 1365 C C . LEU B 1 36 ? -12.719 -12.25 9.391 1 93.62 36 LEU B C 1
ATOM 1367 O O . LEU B 1 36 ? -13.633 -13.062 9.25 1 93.62 36 LEU B O 1
ATOM 1371 N N . SER B 1 37 ? -12.539 -11.281 8.562 1 93.88 37 SER B N 1
ATOM 1372 C CA . SER B 1 37 ? -13.43 -11.078 7.422 1 93.88 37 SER B CA 1
ATOM 1373 C C . SER B 1 37 ? -12.688 -10.422 6.262 1 93.88 37 SER B C 1
ATOM 1375 O O . SER B 1 37 ? -11.625 -9.828 6.449 1 93.88 37 SER B O 1
ATOM 1377 N N . GLU B 1 38 ? -13.281 -10.547 5.172 1 93.81 38 GLU B N 1
ATOM 1378 C CA . GLU B 1 38 ? -12.719 -9.883 4 1 93.81 38 GLU B CA 1
ATOM 1379 C C . GLU B 1 38 ? -12.703 -8.367 4.18 1 93.81 38 GLU B C 1
ATOM 1381 O O . GLU B 1 38 ? -11.758 -7.695 3.773 1 93.81 38 GLU B O 1
ATOM 1386 N N . SER B 1 39 ? -13.742 -7.938 4.777 1 93.94 39 SER B N 1
ATOM 1387 C CA . SER B 1 39 ? -13.797 -6.508 5.047 1 93.94 39 SER B CA 1
ATOM 1388 C C . SER B 1 39 ? -12.672 -6.074 5.977 1 93.94 39 SER B C 1
ATOM 1390 O O . SER B 1 39 ? -12.062 -5.02 5.777 1 93.94 39 SER B O 1
ATOM 1392 N N . GLY B 1 40 ? -12.43 -6.895 6.988 1 95.38 40 GLY B N 1
ATOM 1393 C CA . GLY B 1 40 ? -11.328 -6.602 7.887 1 95.38 40 GLY B CA 1
ATOM 1394 C C . GLY B 1 40 ? -9.977 -6.633 7.203 1 95.38 40 GLY B C 1
ATOM 1395 O O . GLY B 1 40 ? -9.156 -5.738 7.406 1 95.38 40 GLY B O 1
ATOM 1396 N N . MET B 1 41 ? -9.828 -7.562 6.348 1 95.31 41 MET B N 1
ATOM 1397 C CA . MET B 1 41 ? -8.57 -7.68 5.609 1 95.31 41 MET B CA 1
ATOM 1398 C C . MET B 1 41 ? -8.398 -6.508 4.648 1 95.31 41 MET B C 1
ATOM 1400 O O . MET B 1 41 ? -7.293 -5.984 4.5 1 95.31 41 MET B O 1
ATOM 1404 N N . MET B 1 42 ? -9.445 -6.145 4.09 1 96.31 42 MET B N 1
ATOM 1405 C CA . MET B 1 42 ? -9.414 -4.996 3.184 1 96.31 42 MET B CA 1
ATOM 1406 C C . MET B 1 42 ? -9.055 -3.721 3.936 1 96.31 42 MET B C 1
ATOM 1408 O O . MET B 1 42 ? -8.281 -2.9 3.441 1 96.31 42 MET B O 1
ATOM 1412 N N . LYS B 1 43 ? -9.625 -3.58 5.109 1 96.81 43 LYS B N 1
ATOM 1413 C CA . LYS B 1 43 ? -9.281 -2.438 5.953 1 96.81 43 LYS B CA 1
ATOM 1414 C C . LYS B 1 43 ? -7.789 -2.412 6.258 1 96.81 43 LYS B C 1
ATOM 1416 O O . LYS B 1 43 ? -7.141 -1.37 6.129 1 96.81 43 LYS B O 1
ATOM 1421 N N . MET B 1 44 ? -7.332 -3.529 6.57 1 97 44 MET B N 1
ATOM 1422 C CA . MET B 1 44 ? -5.914 -3.604 6.914 1 97 44 MET B CA 1
ATOM 1423 C C . MET B 1 44 ? -5.043 -3.25 5.715 1 97 44 MET B C 1
ATOM 1425 O O . MET B 1 44 ? -4.105 -2.461 5.832 1 97 44 MET B O 1
ATOM 1429 N N . ASP B 1 45 ? -5.363 -3.822 4.578 1 97.38 45 ASP B N 1
ATOM 1430 C CA . ASP B 1 45 ? -4.617 -3.518 3.363 1 97.38 45 ASP B CA 1
ATOM 1431 C C . ASP B 1 45 ? -4.648 -2.021 3.061 1 97.38 45 ASP B C 1
ATOM 1433 O O . ASP B 1 45 ? -3.621 -1.432 2.713 1 97.38 45 ASP B O 1
ATOM 1437 N N . SER B 1 46 ? -5.777 -1.457 3.18 1 97.81 46 SER B N 1
ATOM 1438 C CA . SER B 1 46 ? -5.945 -0.038 2.883 1 97.81 46 SER B CA 1
ATOM 1439 C C . SER B 1 46 ? -5.148 0.826 3.855 1 97.81 46 SER B C 1
ATOM 1441 O O . SER B 1 46 ? -4.551 1.829 3.457 1 97.81 46 SER B O 1
ATOM 1443 N N . ILE B 1 47 ? -5.176 0.442 5.082 1 97.56 47 ILE B N 1
ATOM 1444 C CA . ILE B 1 47 ? -4.418 1.158 6.102 1 97.56 47 ILE B CA 1
ATOM 1445 C C . ILE B 1 47 ? -2.924 1.042 5.812 1 97.56 47 ILE B C 1
ATOM 1447 O O . ILE B 1 47 ? -2.193 2.033 5.879 1 97.56 47 ILE B O 1
ATOM 1451 N N . CYS B 1 48 ? -2.506 -0.115 5.473 1 97.19 48 CYS B N 1
ATOM 1452 C CA . CYS B 1 48 ? -1.103 -0.323 5.133 1 97.19 48 CYS B CA 1
ATOM 1453 C C . CYS B 1 48 ? -0.688 0.562 3.965 1 97.19 48 CYS B C 1
ATOM 1455 O O . CYS B 1 48 ? 0.398 1.146 3.977 1 97.19 48 CYS B O 1
ATOM 1457 N N . MET B 1 49 ? -1.495 0.7 3.002 1 96.81 49 MET B N 1
ATOM 1458 C CA . MET B 1 49 ? -1.203 1.552 1.853 1 96.81 49 MET B CA 1
ATOM 1459 C C . MET B 1 49 ? -1.066 3.01 2.275 1 96.81 49 MET B C 1
ATOM 1461 O O . MET B 1 49 ? -0.129 3.695 1.864 1 96.81 49 MET B O 1
ATOM 1465 N N . LYS B 1 50 ? -1.979 3.418 3.121 1 96.94 50 LYS B N 1
ATOM 1466 C CA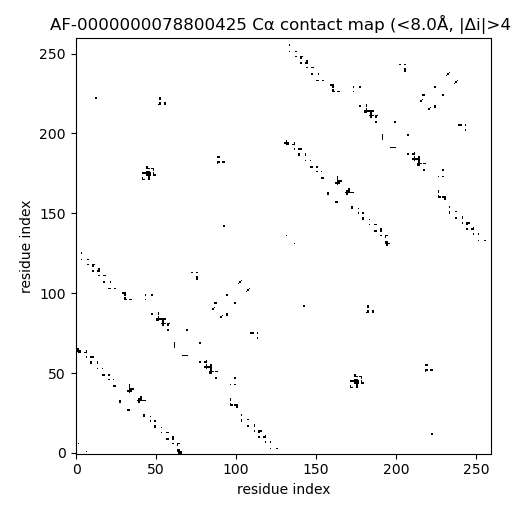 . LYS B 1 50 ? -1.938 4.797 3.596 1 96.94 50 LYS B CA 1
ATOM 1467 C C . LYS B 1 50 ? -0.692 5.055 4.438 1 96.94 50 LYS B C 1
ATOM 1469 O O . LYS B 1 50 ? -0.058 6.105 4.316 1 96.94 50 LYS B O 1
ATOM 1474 N N . LEU B 1 51 ? -0.356 4.09 5.273 1 96.44 51 LEU B N 1
ATOM 1475 C CA . LEU B 1 51 ? 0.85 4.215 6.086 1 96.44 51 LEU B CA 1
ATOM 1476 C C . LEU B 1 51 ? 2.09 4.309 5.203 1 96.44 51 LEU B C 1
ATOM 1478 O O . LEU B 1 51 ? 2.98 5.125 5.461 1 96.44 51 LEU B O 1
ATOM 1482 N N . THR B 1 52 ? 2.133 3.492 4.211 1 96.19 52 THR B N 1
ATOM 1483 C CA . THR B 1 52 ? 3.236 3.529 3.258 1 96.19 52 THR B CA 1
ATOM 1484 C C . THR B 1 52 ? 3.33 4.898 2.594 1 96.19 52 THR B C 1
ATOM 1486 O O . THR B 1 52 ? 4.41 5.492 2.531 1 96.19 52 THR B O 1
ATOM 1489 N N . ALA B 1 53 ? 2.225 5.418 2.18 1 95.75 53 ALA B N 1
ATOM 1490 C CA . ALA B 1 53 ? 2.182 6.719 1.521 1 95.75 53 ALA B CA 1
ATOM 1491 C C . ALA B 1 53 ? 2.625 7.828 2.469 1 95.75 53 ALA B C 1
ATOM 1493 O O . ALA B 1 53 ? 3.34 8.75 2.066 1 95.75 53 ALA B O 1
ATOM 1494 N N . ILE B 1 54 ? 2.154 7.73 3.658 1 97 54 ILE B N 1
ATOM 1495 C CA . ILE B 1 54 ? 2.518 8.711 4.676 1 97 54 ILE B CA 1
ATOM 1496 C C . ILE B 1 54 ? 4.027 8.688 4.898 1 97 54 ILE B C 1
ATOM 1498 O O . ILE B 1 54 ? 4.676 9.734 4.91 1 97 54 ILE B O 1
ATOM 1502 N N . GLY B 1 55 ? 4.609 7.508 5.105 1 96.12 55 GLY B N 1
ATOM 1503 C CA . GLY B 1 55 ? 6.051 7.402 5.277 1 96.12 55 GLY B CA 1
ATOM 1504 C C . GLY B 1 55 ? 6.832 8.008 4.125 1 96.12 55 GLY B C 1
ATOM 1505 O O . GLY B 1 55 ? 7.809 8.734 4.344 1 96.12 55 GLY B O 1
ATOM 1506 N N . GLU B 1 56 ? 6.395 7.793 2.945 1 95.19 56 GLU B N 1
ATOM 1507 C CA . GLU B 1 56 ? 7.031 8.359 1.759 1 95.19 56 GLU B CA 1
ATOM 1508 C C . GLU B 1 56 ? 6.887 9.875 1.724 1 95.19 56 GLU B C 1
ATOM 1510 O O . GLU B 1 56 ? 7.832 10.586 1.369 1 95.19 56 GLU B O 1
ATOM 1515 N N . SER B 1 57 ? 5.75 10.32 2.037 1 96.31 57 SER B N 1
ATOM 1516 C CA . SER B 1 57 ? 5.48 11.758 2.023 1 96.31 57 SER B CA 1
ATOM 1517 C C . SER B 1 57 ? 6.336 12.492 3.049 1 96.31 57 SER B C 1
ATOM 1519 O O . SER B 1 57 ? 6.797 13.609 2.799 1 96.31 57 SER B O 1
ATOM 1521 N N . ILE B 1 58 ? 6.473 11.852 4.164 1 96.94 58 ILE B N 1
ATOM 1522 C CA . ILE B 1 58 ? 7.309 12.453 5.195 1 96.94 58 ILE B CA 1
ATOM 1523 C C . ILE B 1 58 ? 8.75 12.531 4.711 1 96.94 58 ILE B C 1
ATOM 1525 O O . ILE B 1 58 ? 9.43 13.539 4.918 1 96.94 58 ILE B O 1
ATOM 1529 N N . LYS B 1 59 ? 9.211 11.484 4.117 1 95.81 59 LYS B N 1
ATOM 1530 C CA . LYS B 1 59 ? 10.547 11.508 3.527 1 95.81 59 LYS B CA 1
ATOM 1531 C C . LYS B 1 59 ? 10.68 12.641 2.516 1 95.81 59 LYS B C 1
ATOM 1533 O O . LYS B 1 59 ? 11.672 13.375 2.533 1 95.81 59 LYS B O 1
ATOM 1538 N N . ASN B 1 60 ? 9.758 12.727 1.673 1 95.62 60 ASN B N 1
ATOM 1539 C CA . ASN B 1 60 ? 9.734 13.797 0.676 1 95.62 60 ASN B CA 1
ATOM 1540 C C . ASN B 1 60 ? 9.688 15.172 1.33 1 95.62 60 ASN B C 1
ATOM 1542 O O . ASN B 1 60 ? 10.383 16.094 0.898 1 95.62 60 ASN B O 1
ATOM 1546 N N . LEU B 1 61 ? 8.852 15.297 2.301 1 97.44 61 LEU B N 1
ATOM 1547 C CA . LEU B 1 61 ? 8.742 16.547 3.047 1 97.44 61 LEU B CA 1
ATOM 1548 C C . LEU B 1 61 ? 10.086 16.953 3.627 1 97.44 61 LEU B C 1
ATOM 1550 O O . LEU B 1 61 ? 10.477 18.125 3.525 1 97.44 61 LEU B O 1
ATOM 1554 N N . ASP B 1 62 ? 10.734 16.016 4.215 1 97.31 62 ASP B N 1
ATOM 1555 C CA . ASP B 1 62 ? 12.047 16.281 4.797 1 97.31 62 ASP B CA 1
ATOM 1556 C C . ASP B 1 62 ? 13.023 16.812 3.742 1 97.31 62 ASP B C 1
ATOM 1558 O O . ASP B 1 62 ? 13.734 17.781 3.98 1 97.31 62 ASP B O 1
ATOM 1562 N N . LYS B 1 63 ? 12.992 16.125 2.635 1 96.62 63 LYS B N 1
ATOM 1563 C CA . LYS B 1 63 ? 13.852 16.531 1.529 1 96.62 63 LYS B CA 1
ATOM 1564 C C . LYS B 1 63 ? 13.484 17.938 1.029 1 96.62 63 LYS B C 1
ATOM 1566 O O . LYS B 1 63 ? 14.359 18.797 0.867 1 96.62 63 LYS B O 1
ATOM 1571 N N . GLN B 1 64 ? 12.227 18.156 0.886 1 96.31 64 GLN B N 1
ATOM 1572 C CA . GLN B 1 64 ? 11.742 19.406 0.323 1 96.31 64 GLN B CA 1
ATOM 1573 C C . GLN B 1 64 ? 11.977 20.562 1.284 1 96.31 64 GLN B C 1
ATOM 1575 O O . GLN B 1 64 ? 12 21.719 0.869 1 96.31 64 GLN B O 1
ATOM 1580 N N . THR B 1 65 ? 12.141 20.281 2.523 1 97.25 65 THR B N 1
ATOM 1581 C CA . THR B 1 65 ? 12.312 21.344 3.514 1 97.25 65 THR B CA 1
ATOM 1582 C C . THR B 1 65 ? 13.766 21.422 3.973 1 97.25 65 THR B C 1
ATOM 1584 O O . THR B 1 65 ? 14.062 21.969 5.039 1 97.25 65 THR B O 1
ATOM 1587 N N . ASN B 1 66 ? 14.633 20.75 3.215 1 96.81 66 ASN B N 1
ATOM 1588 C CA . ASN B 1 66 ? 16.062 20.75 3.477 1 96.81 66 ASN B CA 1
ATOM 1589 C C . ASN B 1 66 ? 16.375 20.281 4.895 1 96.81 66 ASN B C 1
ATOM 1591 O O . ASN B 1 66 ? 17.297 20.812 5.535 1 96.81 66 ASN B O 1
ATOM 1595 N N . LYS B 1 67 ? 15.508 19.453 5.434 1 96.38 67 LYS B N 1
ATOM 1596 C CA . LYS B 1 67 ? 15.68 18.828 6.746 1 96.38 67 LYS B CA 1
ATOM 1597 C C . LYS B 1 67 ? 15.578 19.859 7.859 1 96.38 67 LYS B C 1
ATOM 1599 O O . LYS B 1 67 ? 16.125 19.672 8.953 1 96.38 67 LYS B O 1
ATOM 1604 N N . GLU B 1 68 ? 14.891 20.922 7.648 1 96.44 68 GLU B N 1
ATOM 1605 C CA . GLU B 1 68 ? 14.805 22 8.625 1 96.44 68 GLU B CA 1
ATOM 1606 C C . GLU B 1 68 ? 13.477 21.984 9.367 1 96.44 68 GLU B C 1
ATOM 1608 O O . GLU B 1 68 ? 13.344 22.562 10.445 1 96.44 68 GLU B O 1
ATOM 1613 N N . LEU B 1 69 ? 12.484 21.344 8.828 1 97.19 69 LEU B N 1
ATOM 1614 C CA . LEU B 1 69 ? 11.133 21.422 9.367 1 97.19 69 LEU B CA 1
ATOM 1615 C C . LEU B 1 69 ? 10.922 20.359 10.453 1 97.19 69 LEU B C 1
ATOM 1617 O O . LEU B 1 69 ? 10.539 20.688 11.578 1 97.19 69 LEU B O 1
ATOM 1621 N N . LEU B 1 70 ? 11.234 19.125 10.156 1 97.56 70 LEU B N 1
ATOM 1622 C CA . LEU B 1 70 ? 10.906 18.016 11.039 1 97.56 70 LEU B CA 1
ATOM 1623 C C . LEU B 1 70 ? 11.664 18.141 12.359 1 97.56 70 LEU B C 1
ATOM 1625 O O . LEU B 1 70 ? 11.156 17.734 13.414 1 97.56 70 LEU B O 1
ATOM 1629 N N . VAL B 1 71 ? 12.82 18.672 12.289 1 97 71 VAL B N 1
ATOM 1630 C CA . VAL B 1 71 ? 13.672 18.781 13.477 1 97 71 VAL B CA 1
ATOM 1631 C C . VAL B 1 71 ? 13 19.688 14.508 1 97 71 VAL B C 1
ATOM 1633 O O . VAL B 1 71 ? 13.328 19.641 15.695 1 97 71 VAL B O 1
ATOM 1636 N N . GLN B 1 72 ? 12.078 20.5 14.094 1 97 72 GLN B N 1
ATOM 1637 C CA . GLN B 1 72 ? 11.359 21.406 14.984 1 97 72 GLN B CA 1
ATOM 1638 C C . GLN B 1 72 ? 10.273 20.672 15.758 1 97 72 GLN B C 1
ATOM 1640 O O . GLN B 1 72 ? 9.703 21.219 16.703 1 97 72 GLN B O 1
ATOM 1645 N N . TYR B 1 73 ? 9.945 19.484 15.43 1 98 73 TYR B N 1
ATOM 1646 C CA . TYR B 1 73 ? 8.922 18.672 16.078 1 98 73 TYR B CA 1
ATOM 1647 C C . TYR B 1 73 ? 9.484 17.328 16.516 1 98 73 TYR B C 1
ATOM 1649 O O . TYR B 1 73 ? 9.078 16.281 16.016 1 98 73 TYR B O 1
ATOM 1657 N N . PRO B 1 74 ? 10.328 17.344 17.5 1 96.75 74 PRO B N 1
ATOM 1658 C CA . PRO B 1 74 ? 11.102 16.172 17.891 1 96.75 74 PRO B CA 1
ATOM 1659 C C . PRO B 1 74 ? 10.266 15.141 18.656 1 96.75 74 PRO B C 1
ATOM 1661 O O . PRO B 1 74 ? 10.75 14.039 18.938 1 96.75 74 PRO B O 1
ATOM 1664 N N . GLU B 1 75 ? 9.047 15.438 18.984 1 95.38 75 GLU B N 1
ATOM 1665 C CA . GLU B 1 75 ? 8.188 14.508 19.719 1 95.38 75 GLU B CA 1
ATOM 1666 C C . GLU B 1 75 ? 7.84 13.289 18.859 1 95.38 75 GLU B C 1
ATOM 1668 O O . GLU B 1 75 ? 7.391 12.266 19.391 1 95.38 75 GLU B O 1
ATOM 1673 N N . ILE B 1 76 ? 7.973 13.445 17.578 1 96.88 76 ILE B N 1
ATOM 1674 C CA . ILE B 1 76 ? 7.719 12.328 16.688 1 96.88 76 ILE B CA 1
ATOM 1675 C C . ILE B 1 76 ? 9.039 11.68 16.281 1 96.88 76 ILE B C 1
ATOM 1677 O O . ILE B 1 76 ? 9.984 12.367 15.883 1 96.88 76 ILE B O 1
ATOM 1681 N N . PRO B 1 77 ? 9.109 10.383 16.438 1 95.88 77 PRO B N 1
ATOM 1682 C CA . PRO B 1 77 ? 10.273 9.695 15.891 1 95.88 77 PRO B CA 1
ATOM 1683 C C . PRO B 1 77 ? 10.219 9.555 14.375 1 95.88 77 PRO B C 1
ATOM 1685 O O . PRO B 1 77 ? 9.914 8.477 13.859 1 95.88 77 PRO B O 1
ATOM 1688 N N . TRP B 1 78 ? 10.641 10.555 13.664 1 97 78 TRP B N 1
ATOM 1689 C CA . TRP B 1 78 ? 10.422 10.695 12.227 1 97 78 TRP B CA 1
ATOM 1690 C C . TRP B 1 78 ? 11.117 9.57 11.461 1 97 78 TRP B C 1
ATOM 1692 O O . TRP B 1 78 ? 10.578 9.062 10.477 1 97 78 TRP B O 1
ATOM 1702 N N . LYS B 1 79 ? 12.289 9.18 11.898 1 95 79 LYS B N 1
ATOM 1703 C CA . LYS B 1 79 ? 13.023 8.109 11.227 1 95 79 LYS B CA 1
ATOM 1704 C C . LYS B 1 79 ? 12.25 6.797 11.273 1 95 79 LYS B C 1
ATOM 1706 O O . LYS B 1 79 ? 12.242 6.039 10.297 1 95 79 LYS B O 1
ATOM 1711 N N . HIS B 1 80 ? 11.625 6.582 12.352 1 93.38 80 HIS B N 1
ATOM 1712 C CA . HIS B 1 80 ? 10.82 5.375 12.5 1 93.38 80 HIS B CA 1
ATOM 1713 C C . HIS B 1 80 ? 9.586 5.426 11.602 1 93.38 80 HIS B C 1
ATOM 1715 O O . HIS B 1 80 ? 9.234 4.422 10.977 1 93.38 80 HIS B O 1
ATOM 1721 N N . VAL B 1 81 ? 8.961 6.574 11.539 1 93.62 81 VAL B N 1
ATOM 1722 C CA . VAL B 1 81 ? 7.773 6.746 10.703 1 93.62 81 VAL B CA 1
ATOM 1723 C C . VAL B 1 81 ? 8.133 6.516 9.242 1 93.62 81 VAL B C 1
ATOM 1725 O O . VAL B 1 81 ? 7.43 5.789 8.531 1 93.62 81 VAL B O 1
ATOM 1728 N N . MET B 1 82 ? 9.273 7.031 8.82 1 93 82 MET B N 1
ATOM 1729 C CA . MET B 1 82 ? 9.75 6.836 7.453 1 93 82 MET B CA 1
ATOM 1730 C C . MET B 1 82 ? 10.109 5.379 7.203 1 93 82 MET B C 1
ATOM 1732 O O . MET B 1 82 ? 9.93 4.867 6.098 1 93 82 MET B O 1
ATOM 1736 N N . GLY B 1 83 ? 10.531 4.734 8.234 1 91.69 83 GLY B N 1
ATOM 1737 C CA . GLY B 1 83 ? 10.969 3.354 8.125 1 91.69 83 GLY B CA 1
ATOM 1738 C C . GLY B 1 83 ? 9.82 2.369 8.016 1 91.69 83 GLY B C 1
ATOM 1739 O O . GLY B 1 83 ? 9.969 1.288 7.445 1 91.69 83 GLY B O 1
ATOM 1740 N N . ILE B 1 84 ? 8.672 2.732 8.516 1 88.44 84 ILE B N 1
ATOM 1741 C CA . ILE B 1 84 ? 7.5 1.861 8.492 1 88.44 84 ILE B CA 1
ATOM 1742 C C . ILE B 1 84 ? 7.156 1.503 7.047 1 88.44 84 ILE B C 1
ATOM 1744 O O . ILE B 1 84 ? 6.766 0.371 6.758 1 88.44 84 ILE B O 1
ATOM 1748 N N . ARG B 1 85 ? 7.312 2.373 6.156 1 85.94 85 ARG B N 1
ATOM 1749 C CA . ARG B 1 85 ? 7.051 2.135 4.738 1 85.94 85 ARG B CA 1
ATOM 1750 C C . ARG B 1 85 ? 7.887 0.971 4.215 1 85.94 85 ARG B C 1
ATOM 1752 O O . ARG B 1 85 ? 7.371 0.095 3.518 1 85.94 85 ARG B O 1
ATOM 1759 N N . ASP B 1 86 ? 9.156 0.974 4.598 1 87.56 86 ASP B N 1
ATOM 1760 C CA . ASP B 1 86 ? 10.062 -0.072 4.129 1 87.56 86 ASP B CA 1
ATOM 1761 C C . ASP B 1 86 ? 9.633 -1.442 4.652 1 87.56 86 ASP B C 1
ATOM 1763 O O . ASP B 1 86 ? 9.68 -2.434 3.922 1 87.56 86 ASP B O 1
ATOM 1767 N N . ILE B 1 87 ? 9.195 -1.381 5.797 1 89.06 87 ILE B N 1
ATOM 1768 C CA . ILE B 1 87 ? 8.758 -2.625 6.422 1 89.06 87 ILE B CA 1
ATOM 1769 C C . ILE B 1 87 ? 7.504 -3.141 5.719 1 89.06 87 ILE B C 1
ATOM 1771 O O . ILE B 1 87 ? 7.434 -4.312 5.34 1 89.06 87 ILE B O 1
ATOM 1775 N N . ILE B 1 88 ? 6.539 -2.285 5.5 1 92.81 88 ILE B N 1
ATOM 1776 C CA . ILE B 1 88 ? 5.27 -2.684 4.906 1 92.81 88 ILE B CA 1
ATOM 1777 C C . ILE B 1 88 ? 5.496 -3.137 3.465 1 92.81 88 ILE B C 1
ATOM 1779 O O . ILE B 1 88 ? 5.012 -4.195 3.057 1 92.81 88 ILE B O 1
ATOM 1783 N N . VAL B 1 89 ? 6.266 -2.41 2.736 1 89.25 89 VAL B N 1
ATOM 1784 C CA . VAL B 1 89 ? 6.445 -2.678 1.312 1 89.25 89 VAL B CA 1
ATOM 1785 C C . VAL B 1 89 ? 7.25 -3.961 1.123 1 89.25 89 VAL B C 1
ATOM 1787 O O . VAL B 1 89 ? 6.867 -4.828 0.335 1 89.25 89 VAL B O 1
ATOM 1790 N N . HIS B 1 90 ? 8.273 -4.207 1.933 1 88.06 90 HIS B N 1
ATOM 1791 C CA . HIS B 1 90 ? 9.172 -5.336 1.72 1 88.06 90 HIS B CA 1
ATOM 1792 C C . HIS B 1 90 ? 8.672 -6.582 2.443 1 88.06 90 HIS B C 1
ATOM 1794 O O . HIS B 1 90 ? 8.945 -7.707 2.014 1 88.06 90 HIS B O 1
ATOM 1800 N N . HIS B 1 91 ? 7.883 -6.387 3.441 1 87.56 91 HIS B N 1
ATOM 1801 C CA . HIS B 1 91 ? 7.473 -7.516 4.27 1 87.56 91 HIS B CA 1
ATOM 1802 C C . HIS B 1 91 ? 5.961 -7.535 4.465 1 87.56 91 HIS B C 1
ATOM 1804 O O . HIS B 1 91 ? 5.477 -7.836 5.555 1 87.56 91 HIS B O 1
ATOM 1810 N N . TYR B 1 92 ? 5.336 -7.215 3.445 1 89.56 92 TYR B N 1
ATOM 1811 C CA . TYR B 1 92 ? 3.885 -7.098 3.531 1 89.56 92 TYR B CA 1
ATOM 1812 C C . TYR B 1 92 ? 3.26 -8.406 4 1 89.56 92 TYR B C 1
ATOM 1814 O O . TYR B 1 92 ? 2.383 -8.406 4.867 1 89.56 92 TYR B O 1
ATOM 1822 N N . PHE B 1 93 ? 3.732 -9.469 3.523 1 86.38 93 PHE B N 1
ATOM 1823 C CA . PHE B 1 93 ? 3.102 -10.75 3.809 1 86.38 93 PHE B CA 1
ATOM 1824 C C . PHE B 1 93 ? 3.455 -11.227 5.215 1 86.38 93 PHE B C 1
ATOM 1826 O O . PHE B 1 93 ? 2.846 -12.164 5.727 1 86.38 93 PHE B O 1
ATOM 1833 N N . ASP B 1 94 ? 4.363 -10.492 5.762 1 86.44 94 ASP B N 1
ATOM 1834 C CA . ASP B 1 94 ? 4.738 -10.805 7.137 1 86.44 94 ASP B CA 1
ATOM 1835 C C . ASP B 1 94 ? 4.238 -9.719 8.094 1 86.44 94 ASP B C 1
ATOM 1837 O O . ASP B 1 94 ? 4.605 -9.711 9.273 1 86.44 94 ASP B O 1
ATOM 1841 N N . VAL B 1 95 ? 3.479 -8.844 7.492 1 85.88 95 VAL B N 1
ATOM 1842 C CA . VAL B 1 95 ? 2.98 -7.758 8.336 1 85.88 95 VAL B CA 1
ATOM 1843 C C . VAL B 1 95 ? 2.014 -8.32 9.375 1 85.88 95 VAL B C 1
ATOM 1845 O O . VAL B 1 95 ? 1.104 -9.078 9.039 1 85.88 95 VAL B O 1
ATOM 1848 N N . ASP B 1 96 ? 2.182 -7.941 10.555 1 88.19 96 ASP B N 1
ATOM 1849 C CA . ASP B 1 96 ? 1.465 -8.43 11.727 1 88.19 96 ASP B CA 1
ATOM 1850 C C . ASP B 1 96 ? 0.281 -7.527 12.062 1 88.19 96 ASP B C 1
ATOM 1852 O O . ASP B 1 96 ? 0.463 -6.348 12.375 1 88.19 96 ASP B O 1
ATOM 1856 N N . ALA B 1 97 ? -0.84 -8.102 12.117 1 93.62 97 ALA B N 1
ATOM 1857 C CA . ALA B 1 97 ? -2.055 -7.375 12.477 1 93.62 97 ALA B CA 1
ATOM 1858 C C . ALA B 1 97 ? -1.901 -6.691 13.836 1 93.62 97 ALA B C 1
ATOM 1860 O O . ALA B 1 97 ? -2.428 -5.598 14.047 1 93.62 97 ALA B O 1
ATOM 1861 N N . ASP B 1 98 ? -1.12 -7.344 14.688 1 94.88 98 ASP B N 1
ATOM 1862 C CA . ASP B 1 98 ? -0.87 -6.762 16 1 94.88 98 ASP B CA 1
ATOM 1863 C C . ASP B 1 98 ? -0.111 -5.441 15.883 1 94.88 98 ASP B C 1
ATOM 1865 O O . ASP B 1 98 ? -0.422 -4.477 16.578 1 94.88 98 ASP B O 1
ATOM 1869 N N . GLU B 1 99 ? 0.808 -5.469 15.023 1 93 99 GLU B N 1
ATOM 1870 C CA . GLU B 1 99 ? 1.628 -4.277 14.836 1 93 99 GLU B CA 1
ATOM 1871 C C . GLU B 1 99 ? 0.818 -3.141 14.219 1 93 99 GLU B C 1
ATOM 1873 O O . GLU B 1 99 ? 0.895 -1.998 14.68 1 93 99 GLU B O 1
ATOM 1878 N N . ILE B 1 100 ? 0.033 -3.449 13.219 1 95.12 100 ILE B N 1
ATOM 1879 C CA . ILE B 1 100 ? -0.78 -2.434 12.562 1 95.12 100 ILE B CA 1
ATOM 1880 C C . ILE B 1 100 ? -1.808 -1.877 13.547 1 95.12 100 ILE B C 1
ATOM 1882 O O . ILE B 1 100 ? -2.041 -0.667 13.586 1 95.12 100 ILE B O 1
ATOM 1886 N N . TYR B 1 101 ? -2.33 -2.75 14.344 1 96 101 TYR B N 1
ATOM 1887 C CA . TYR B 1 101 ? -3.287 -2.338 15.367 1 96 101 TYR B CA 1
ATOM 1888 C C . TYR B 1 101 ? -2.646 -1.371 16.359 1 96 101 TYR B C 1
ATOM 1890 O O . TYR B 1 101 ? -3.209 -0.315 16.656 1 96 101 TYR B O 1
ATOM 1898 N N . ARG B 1 102 ? -1.536 -1.705 16.781 1 94.12 102 ARG B N 1
ATOM 1899 C CA . ARG B 1 102 ? -0.821 -0.872 17.734 1 94.12 102 ARG B CA 1
ATOM 1900 C C . ARG B 1 102 ? -0.495 0.494 17.141 1 94.12 102 ARG B C 1
ATOM 1902 O O . ARG B 1 102 ? -0.689 1.523 17.797 1 94.12 102 ARG B O 1
ATOM 1909 N N . ILE B 1 103 ? -0.03 0.521 15.93 1 94.38 103 ILE B N 1
ATOM 1910 C CA . ILE B 1 103 ? 0.307 1.768 15.25 1 94.38 103 ILE B CA 1
ATOM 1911 C C . ILE B 1 103 ? -0.929 2.66 15.172 1 94.38 103 ILE B C 1
ATOM 1913 O O . ILE B 1 103 ? -0.865 3.852 15.484 1 94.38 103 ILE B O 1
ATOM 1917 N N . CYS B 1 104 ? -2.039 2.084 14.797 1 95.06 104 CYS B N 1
ATOM 1918 C CA . CYS B 1 104 ? -3.281 2.834 14.633 1 95.06 104 CYS B CA 1
ATOM 1919 C C . CYS B 1 104 ? -3.797 3.328 15.984 1 95.06 104 CYS B C 1
ATOM 1921 O O . CYS B 1 104 ? -4.359 4.418 16.078 1 95.06 104 CYS B O 1
ATOM 1923 N N . GLN B 1 105 ? -3.559 2.576 16.984 1 91.31 105 GLN B N 1
ATOM 1924 C CA . GLN B 1 105 ? -4.094 2.891 18.297 1 91.31 105 GLN B CA 1
ATOM 1925 C C . GLN B 1 105 ? -3.23 3.934 19 1 91.31 105 GLN B C 1
ATOM 1927 O O . GLN B 1 105 ? -3.754 4.836 19.672 1 91.31 105 GLN B O 1
ATOM 1932 N N . GLU B 1 106 ? -1.98 3.848 18.828 1 89.75 106 GLU B N 1
ATOM 1933 C CA . GLU B 1 106 ? -1.081 4.625 19.672 1 89.75 106 GLU B CA 1
ATOM 1934 C C . GLU B 1 106 ? -0.361 5.703 18.875 1 89.75 106 GLU B C 1
ATOM 1936 O O . GLU B 1 106 ? -0.299 6.859 19.297 1 89.75 106 GLU B O 1
ATOM 1941 N N . ASP B 1 107 ? 0.151 5.383 17.797 1 92.25 107 ASP B N 1
ATOM 1942 C CA . ASP B 1 107 ? 1.085 6.242 17.078 1 92.25 107 ASP B CA 1
ATOM 1943 C C . ASP B 1 107 ? 0.343 7.242 16.203 1 92.25 107 ASP B C 1
ATOM 1945 O O . ASP B 1 107 ? 0.766 8.391 16.062 1 92.25 107 ASP B O 1
ATOM 1949 N N . LEU B 1 108 ? -0.764 6.906 15.719 1 94.69 108 LEU B N 1
ATOM 1950 C CA . LEU B 1 108 ? -1.462 7.711 14.719 1 94.69 108 LEU B CA 1
ATOM 1951 C C . LEU B 1 108 ? -2.02 8.984 15.352 1 94.69 108 LEU B C 1
ATOM 1953 O O . LEU B 1 108 ? -2.002 10.047 14.727 1 94.69 108 LEU B O 1
ATOM 1957 N N . THR B 1 109 ? -2.535 8.891 16.531 1 93.69 109 THR B N 1
ATOM 1958 C CA . THR B 1 109 ? -3.137 10.039 17.203 1 93.69 109 THR B CA 1
ATOM 1959 C C . THR B 1 109 ? -2.098 11.125 17.438 1 93.69 109 THR B C 1
ATOM 1961 O O . THR B 1 109 ? -2.334 12.297 17.141 1 93.69 109 THR B O 1
ATOM 1964 N N . GLN B 1 110 ? -1.021 10.688 17.953 1 95.62 110 GLN B N 1
ATOM 1965 C CA . GLN B 1 110 ? 0.047 11.648 18.203 1 95.62 110 GLN B CA 1
ATOM 1966 C C . GLN B 1 110 ? 0.546 12.281 16.906 1 95.62 110 GLN B C 1
ATOM 1968 O O . GLN B 1 110 ? 0.762 13.492 16.844 1 95.62 110 GLN B O 1
ATOM 1973 N N . LEU B 1 111 ? 0.753 11.484 15.922 1 97.25 111 LEU B N 1
ATOM 1974 C CA . LEU B 1 111 ? 1.222 11.992 14.641 1 97.25 111 LEU B CA 1
ATOM 1975 C C . LEU B 1 111 ? 0.226 12.984 14.055 1 97.25 111 LEU B C 1
ATOM 1977 O O . LEU B 1 111 ? 0.62 14.039 13.547 1 97.25 111 LEU B O 1
ATOM 1981 N N . LEU B 1 112 ? -1.038 12.641 14.156 1 97.38 112 LEU B N 1
ATOM 1982 C CA . LEU B 1 112 ? -2.078 13.516 13.633 1 97.38 112 LEU B CA 1
ATOM 1983 C C . LEU B 1 112 ? -2.053 14.875 14.328 1 97.38 112 LEU B C 1
ATOM 1985 O O . LEU B 1 112 ? -2.145 15.914 13.68 1 97.38 112 LEU B O 1
ATOM 1989 N N . GLN B 1 113 ? -1.926 14.867 15.594 1 97.06 113 GLN B N 1
ATOM 1990 C CA . GLN B 1 113 ? -1.89 16.109 16.375 1 97.06 113 GLN B CA 1
ATOM 1991 C C . GLN B 1 113 ? -0.7 16.969 15.969 1 97.06 113 GLN B C 1
ATOM 1993 O O . GLN B 1 113 ? -0.837 18.188 15.805 1 97.06 113 GLN B O 1
ATOM 1998 N N . VAL B 1 114 ? 0.406 16.359 15.797 1 98.06 114 VAL B N 1
ATOM 1999 C CA . VAL B 1 114 ? 1.615 17.094 15.453 1 98.06 114 VAL B CA 1
ATOM 2000 C C . VAL B 1 114 ? 1.497 17.656 14.039 1 98.06 114 VAL B C 1
ATOM 2002 O O . VAL B 1 114 ? 1.901 18.797 13.773 1 98.06 114 VAL B O 1
ATOM 2005 N N . ILE B 1 115 ? 0.964 16.859 13.125 1 98.31 115 ILE B N 1
ATOM 2006 C CA . ILE B 1 115 ? 0.764 17.328 11.75 1 98.31 115 ILE B CA 1
ATOM 2007 C C . ILE B 1 115 ? -0.149 18.547 11.75 1 98.31 115 ILE B C 1
ATOM 2009 O O . ILE B 1 115 ? 0.119 19.531 11.047 1 98.31 115 ILE B O 1
ATOM 2013 N N . LYS B 1 116 ? -1.192 18.5 12.531 1 97.88 116 LYS B N 1
ATOM 2014 C CA . LYS B 1 116 ? -2.1 19.625 12.633 1 97.88 116 LYS B CA 1
ATOM 2015 C C . LYS B 1 116 ? -1.376 20.859 13.172 1 97.88 116 LYS B C 1
ATOM 2017 O O . LYS B 1 116 ? -1.578 21.969 12.68 1 97.88 116 LYS B O 1
ATOM 2022 N N . GLN B 1 117 ? -0.617 20.656 14.141 1 97.94 117 GLN B N 1
ATOM 2023 C CA . GLN B 1 117 ? 0.177 21.734 14.703 1 97.94 117 GLN B CA 1
ATOM 2024 C C . GLN B 1 117 ? 1.113 22.328 13.656 1 97.94 117 GLN B C 1
ATOM 2026 O O . GLN B 1 117 ? 1.252 23.547 13.555 1 97.94 117 GLN B O 1
ATOM 2031 N N . MET B 1 118 ? 1.783 21.453 12.883 1 97.75 118 MET B N 1
ATOM 2032 C CA . MET B 1 118 ? 2.686 21.906 11.828 1 97.75 118 MET B CA 1
ATOM 2033 C C . MET B 1 118 ? 1.943 22.766 10.812 1 97.75 118 MET B C 1
ATOM 2035 O O . MET B 1 118 ? 2.451 23.812 10.391 1 97.75 118 MET B O 1
ATOM 2039 N N . LEU B 1 119 ? 0.794 22.328 10.492 1 97.69 119 LEU B N 1
ATOM 2040 C CA . LEU B 1 119 ? -0.013 23.062 9.531 1 97.69 119 LEU B CA 1
ATOM 2041 C C . LEU B 1 119 ? -0.404 24.422 10.086 1 97.69 119 LEU B C 1
ATOM 2043 O O . LEU B 1 119 ? -0.318 25.438 9.383 1 97.69 119 LEU B O 1
ATOM 2047 N N . ASP B 1 120 ? -0.776 24.484 11.297 1 96.81 120 ASP B N 1
ATOM 2048 C CA . ASP B 1 120 ? -1.14 25.734 11.945 1 96.81 120 ASP B CA 1
ATOM 2049 C C . ASP B 1 120 ? 0.055 26.688 12.016 1 96.81 120 ASP B C 1
ATOM 2051 O O . ASP B 1 120 ? -0.082 27.891 11.773 1 96.81 120 ASP B O 1
ATOM 2055 N N . ASP B 1 121 ? 1.148 26.141 12.344 1 95.94 121 ASP B N 1
ATOM 2056 C CA . ASP B 1 121 ? 2.359 26.953 12.445 1 95.94 121 ASP B CA 1
ATOM 2057 C C . ASP B 1 121 ? 2.738 27.547 11.094 1 95.94 121 ASP B C 1
ATOM 2059 O O . ASP B 1 121 ? 3.168 28.703 11.023 1 95.94 121 ASP B O 1
ATOM 2063 N N . LEU B 1 122 ? 2.625 26.75 10.039 1 93.38 122 LEU B N 1
ATOM 2064 C CA . LEU B 1 122 ? 2.965 27.234 8.703 1 93.38 122 LEU B CA 1
ATOM 2065 C C . LEU B 1 122 ? 1.995 28.312 8.25 1 93.38 122 LEU B C 1
ATOM 2067 O O . LEU B 1 122 ? 2.391 29.266 7.566 1 93.38 122 LEU B O 1
ATOM 2071 N N . LYS B 1 123 ? 0.788 28.125 8.609 1 91.19 123 LYS B N 1
ATOM 2072 C CA . LYS B 1 123 ? -0.217 29.125 8.273 1 91.19 123 LYS B CA 1
ATOM 2073 C C . LYS B 1 123 ? 0.072 30.453 8.969 1 91.19 123 LYS B C 1
ATOM 2075 O O . LYS B 1 123 ? -0.109 31.516 8.375 1 91.19 123 LYS B O 1
ATOM 2080 N N . ARG B 1 124 ? 0.519 30.422 10.133 1 87.81 124 ARG B N 1
ATOM 2081 C CA . ARG B 1 124 ? 0.862 31.625 10.883 1 87.81 124 ARG B CA 1
ATOM 2082 C C . ARG B 1 124 ? 2.08 32.312 10.281 1 87.81 124 ARG B C 1
ATOM 2084 O O . ARG B 1 124 ? 2.143 33.562 10.242 1 87.81 124 ARG B O 1
ATOM 2091 N N . ARG B 1 125 ? 3.059 31.656 9.836 1 80.12 125 ARG B N 1
ATOM 2092 C CA . ARG B 1 125 ? 4.242 32.219 9.203 1 80.12 125 ARG B CA 1
ATOM 2093 C C . ARG B 1 125 ? 3.883 32.906 7.895 1 80.12 125 ARG B C 1
ATOM 2095 O O . ARG B 1 125 ? 4.445 33.969 7.562 1 80.12 125 ARG B O 1
ATOM 2102 N N . LYS B 1 126 ? 3.014 32.312 7.125 1 73.12 126 LYS B N 1
ATOM 2103 C CA . LYS B 1 126 ? 2.594 32.906 5.859 1 73.12 126 LYS B CA 1
ATOM 2104 C C . LYS B 1 126 ? 1.897 34.25 6.082 1 73.12 126 LYS B C 1
ATOM 2106 O O . LYS B 1 126 ? 2.115 35.219 5.328 1 73.12 126 LYS B O 1
ATOM 2111 N N . THR B 1 127 ? 1.087 34.281 7.117 1 72.62 127 THR B N 1
ATOM 2112 C CA . THR B 1 127 ? 0.346 35.5 7.391 1 72.62 127 THR B CA 1
ATOM 2113 C C . THR B 1 127 ? 1.278 36.594 7.906 1 72.62 127 THR B C 1
ATOM 2115 O O . THR B 1 127 ? 1.051 37.781 7.66 1 72.62 127 THR B O 1
ATOM 2118 N N . ASN B 1 128 ? 2.293 36.156 8.57 1 64 128 ASN B N 1
ATOM 2119 C CA . ASN B 1 128 ? 3.199 37.188 9.078 1 64 128 ASN B CA 1
ATOM 2120 C C . ASN B 1 128 ? 4.109 37.719 7.984 1 64 128 ASN B C 1
ATOM 2122 O O . ASN B 1 128 ? 4.633 38.844 8.102 1 64 128 ASN B O 1
ATOM 2126 N N . HIS B 1 129 ? 4.348 37 6.973 1 55.72 129 HIS B N 1
ATOM 2127 C CA . HIS B 1 129 ? 5.176 37.531 5.891 1 55.72 129 HIS B CA 1
ATOM 2128 C C . HIS B 1 129 ? 4.328 38.219 4.82 1 55.72 129 HIS B C 1
ATOM 2130 O O . HIS B 1 129 ? 4.852 38.625 3.789 1 55.72 129 HIS B O 1
ATOM 2136 N N . THR B 1 130 ? 3.074 38.125 4.84 1 48.91 130 THR B N 1
ATOM 2137 C CA . THR B 1 130 ? 2.291 39 3.957 1 48.91 130 THR B CA 1
ATOM 2138 C C . THR B 1 130 ? 1.885 40.281 4.672 1 48.91 130 THR B C 1
ATOM 2140 O O . THR B 1 130 ? 1.521 40.25 5.852 1 48.91 130 THR B O 1
#

pLDDT: mean 93.37, std 7.37, range [48.75, 98.31]